Protein AF-A0A379K630-F1 (afdb_monomer_lite)

Structure (mmCIF, N/CA/C/O backbone):
data_AF-A0A379K630-F1
#
_entry.id   AF-A0A379K630-F1
#
loop_
_atom_site.group_PDB
_atom_site.id
_atom_site.type_symbol
_atom_site.label_atom_id
_atom_site.label_alt_id
_atom_site.label_comp_id
_atom_site.label_asym_id
_atom_site.label_entity_id
_atom_site.label_seq_id
_atom_site.pdbx_PDB_ins_code
_atom_site.Cartn_x
_atom_site.Cartn_y
_atom_site.Cartn_z
_atom_site.occupancy
_atom_site.B_iso_or_equiv
_atom_site.auth_seq_id
_atom_site.auth_comp_id
_atom_site.auth_asym_id
_atom_site.auth_atom_id
_atom_site.pdbx_PDB_model_num
ATOM 1 N N . MET A 1 1 ? 13.160 24.153 6.391 1.00 72.44 1 MET A N 1
ATOM 2 C CA . MET A 1 1 ? 12.645 24.186 5.002 1.00 72.44 1 MET A CA 1
ATOM 3 C C . MET A 1 1 ? 13.608 23.567 3.993 1.00 72.44 1 MET A C 1
ATOM 5 O O . MET A 1 1 ? 13.152 22.708 3.260 1.00 72.44 1 MET A O 1
ATOM 9 N N . ALA A 1 2 ? 14.904 23.911 3.968 1.00 91.12 2 ALA A N 1
ATOM 10 C CA . ALA A 1 2 ? 15.846 23.295 3.016 1.00 91.12 2 ALA A CA 1
ATOM 11 C C . ALA A 1 2 ? 15.990 21.766 3.189 1.00 91.12 2 ALA A C 1
ATOM 13 O O . ALA A 1 2 ? 15.858 21.033 2.218 1.00 91.12 2 ALA A O 1
ATOM 14 N N . LEU A 1 3 ? 16.173 21.275 4.424 1.00 90.62 3 LEU A N 1
ATOM 15 C CA . LEU A 1 3 ? 16.331 19.835 4.691 1.00 90.62 3 LEU A CA 1
ATOM 16 C C . LEU A 1 3 ? 15.098 18.998 4.332 1.00 90.62 3 LEU A C 1
ATOM 18 O O . LEU A 1 3 ? 15.248 17.928 3.765 1.00 90.62 3 LEU A O 1
ATOM 22 N N . GLU A 1 4 ? 13.887 19.490 4.602 1.00 90.56 4 GLU A N 1
ATOM 23 C CA . GLU A 1 4 ? 12.656 18.775 4.227 1.00 90.56 4 GLU A CA 1
ATOM 24 C C . GLU A 1 4 ? 12.500 18.681 2.702 1.00 90.56 4 GLU A C 1
ATOM 26 O O . GLU A 1 4 ? 12.045 17.662 2.195 1.00 90.56 4 GLU A O 1
ATOM 31 N N . TRP A 1 5 ? 12.924 19.712 1.958 1.00 94.44 5 TRP A N 1
ATOM 32 C CA . TRP A 1 5 ? 12.948 19.657 0.496 1.00 94.44 5 TRP A CA 1
ATOM 33 C C . TRP A 1 5 ? 14.001 18.671 -0.015 1.00 94.44 5 TRP A C 1
ATOM 35 O O . TRP A 1 5 ? 13.695 17.852 -0.874 1.00 94.44 5 TRP A O 1
ATOM 45 N N . LEU A 1 6 ? 15.218 18.703 0.542 1.00 95.25 6 LEU A N 1
ATOM 46 C CA . LEU A 1 6 ? 16.281 17.755 0.188 1.00 95.25 6 LEU A CA 1
ATOM 47 C C . LEU A 1 6 ? 15.865 16.312 0.495 1.00 95.25 6 LEU A C 1
ATOM 49 O O . LEU A 1 6 ? 16.141 15.418 -0.296 1.00 95.25 6 LEU A O 1
ATOM 53 N N . PHE A 1 7 ? 15.169 16.096 1.612 1.00 93.56 7 PHE A N 1
ATOM 54 C CA . PHE A 1 7 ? 14.610 14.801 1.977 1.00 93.56 7 PHE A CA 1
ATOM 55 C C . PHE A 1 7 ? 13.532 14.358 0.983 1.00 93.56 7 PHE A C 1
ATOM 57 O O . PHE A 1 7 ? 13.588 13.244 0.474 1.00 93.56 7 PHE A O 1
ATOM 64 N N . ALA A 1 8 ? 12.592 15.244 0.639 1.00 90.19 8 ALA A N 1
ATOM 65 C CA . ALA A 1 8 ? 11.558 14.959 -0.356 1.00 90.19 8 ALA A CA 1
ATOM 66 C C . ALA A 1 8 ? 12.134 14.686 -1.759 1.00 90.19 8 ALA A C 1
ATOM 68 O O . ALA A 1 8 ? 11.581 13.878 -2.498 1.00 90.19 8 ALA A O 1
ATOM 69 N N . ALA A 1 9 ? 13.250 15.329 -2.114 1.00 91.88 9 ALA A N 1
ATOM 70 C CA . ALA A 1 9 ? 13.986 15.095 -3.354 1.00 91.88 9 ALA A CA 1
ATOM 71 C C . ALA A 1 9 ? 14.881 13.839 -3.312 1.00 91.88 9 ALA A C 1
ATOM 73 O O . ALA A 1 9 ? 15.516 13.517 -4.312 1.00 91.88 9 ALA A O 1
ATOM 74 N N . GLY A 1 10 ? 14.969 13.148 -2.168 1.00 91.12 10 GLY A N 1
ATOM 75 C CA . GLY A 1 10 ? 15.820 11.970 -1.987 1.00 91.12 10 GLY A CA 1
ATOM 76 C C . GLY A 1 10 ? 17.322 12.270 -1.921 1.00 91.12 10 GLY A C 1
ATOM 77 O O . GLY A 1 10 ? 18.121 11.352 -2.044 1.00 91.12 10 GLY A O 1
ATOM 78 N N . LEU A 1 11 ? 17.721 13.531 -1.728 1.00 93.75 11 LEU A N 1
ATOM 79 C CA . LEU A 1 11 ? 19.128 13.958 -1.656 1.00 93.75 11 LEU A CA 1
ATOM 80 C C . LEU A 1 11 ? 19.736 13.794 -0.256 1.00 93.75 11 LEU A C 1
ATOM 82 O O . LEU A 1 11 ? 20.954 13.777 -0.105 1.00 93.75 11 LEU A O 1
ATOM 86 N N . VAL A 1 12 ? 18.893 13.684 0.772 1.00 95.50 12 VAL A N 1
ATOM 87 C CA . VAL A 1 12 ? 19.274 13.308 2.142 1.00 95.50 12 VAL A CA 1
ATOM 88 C C . VAL A 1 12 ? 18.245 12.329 2.699 1.00 95.50 12 VAL A C 1
ATOM 90 O O . VAL A 1 12 ? 17.088 12.341 2.287 1.00 95.50 12 VAL A O 1
ATOM 93 N N . THR A 1 13 ? 18.636 11.507 3.667 1.00 95.00 13 THR A N 1
ATOM 94 C CA . THR A 1 13 ? 17.742 10.589 4.387 1.00 95.00 13 THR A CA 1
ATOM 95 C C . THR A 1 13 ? 17.933 10.698 5.898 1.00 95.00 13 THR A C 1
ATOM 97 O O . THR A 1 13 ? 18.879 11.327 6.372 1.00 95.00 13 THR A O 1
ATOM 100 N N . VAL A 1 14 ? 17.021 10.113 6.675 1.00 94.81 14 VAL A N 1
ATOM 101 C CA . VAL A 1 14 ? 17.100 10.107 8.141 1.00 94.81 14 VAL A CA 1
ATOM 102 C C . VAL A 1 14 ? 18.067 9.011 8.589 1.00 94.81 14 VAL A C 1
ATOM 104 O O . VAL A 1 14 ? 17.770 7.828 8.454 1.00 94.81 14 VAL A O 1
ATOM 107 N N . ALA A 1 15 ? 19.204 9.408 9.160 1.00 95.38 15 ALA A N 1
ATOM 108 C CA . ALA A 1 15 ? 20.211 8.499 9.715 1.00 95.38 15 ALA A CA 1
ATOM 109 C C . ALA A 1 15 ? 19.947 8.134 11.185 1.00 95.38 15 ALA A C 1
ATOM 111 O O . ALA A 1 15 ? 20.500 7.172 11.712 1.00 95.38 15 ALA A O 1
ATOM 112 N N . GLY A 1 16 ? 19.116 8.918 11.872 1.00 94.38 16 GLY A N 1
ATOM 113 C CA . GLY A 1 16 ? 18.785 8.695 13.271 1.00 94.38 16 GLY A CA 1
ATOM 114 C C . GLY A 1 16 ? 17.997 9.846 13.876 1.00 94.38 16 GLY A C 1
ATOM 115 O O . GLY A 1 16 ? 17.565 10.776 13.188 1.00 94.38 16 GLY A O 1
ATOM 116 N N . GLN A 1 17 ? 17.808 9.779 15.189 1.00 94.12 17 GLN A N 1
ATOM 117 C CA . GLN A 1 17 ? 17.108 10.800 15.961 1.00 94.12 17 GLN A CA 1
ATOM 118 C C . GLN A 1 17 ? 17.891 11.127 17.231 1.00 94.12 17 GLN A C 1
ATOM 120 O O . GLN A 1 17 ? 18.425 10.233 17.888 1.00 94.12 17 GLN A O 1
ATOM 125 N N . ARG A 1 18 ? 17.931 12.411 17.593 1.00 93.25 18 ARG A N 1
ATOM 126 C CA . ARG A 1 18 ? 18.431 12.887 18.886 1.00 93.25 18 ARG A CA 1
ATOM 127 C C . ARG A 1 18 ? 17.293 13.612 19.596 1.00 93.25 18 ARG A C 1
ATOM 129 O O . ARG A 1 18 ? 16.996 14.766 19.306 1.00 93.25 18 ARG A O 1
ATOM 136 N N . GLY A 1 19 ? 16.620 12.915 20.508 1.00 92.31 19 GLY A N 1
ATOM 137 C CA . GLY A 1 19 ? 15.371 13.414 21.085 1.00 92.31 19 GLY A CA 1
ATOM 138 C C . GLY A 1 19 ? 14.299 13.556 20.001 1.00 92.31 19 GLY A C 1
ATOM 139 O O . GLY A 1 19 ? 13.968 12.577 19.341 1.00 92.31 19 GLY A O 1
ATOM 140 N N . PHE A 1 20 ? 13.786 14.773 19.801 1.00 88.81 20 PHE A N 1
ATOM 141 C CA . PHE A 1 20 ? 12.781 15.081 18.772 1.00 88.81 20 PHE A CA 1
ATOM 142 C C . PHE A 1 20 ? 13.378 15.630 17.466 1.00 88.81 20 PHE A C 1
ATOM 144 O O . PHE A 1 20 ? 12.636 15.987 16.551 1.00 88.81 20 PHE A O 1
ATOM 151 N N . GLU A 1 21 ? 14.707 15.697 17.360 1.00 91.75 21 GLU A N 1
ATOM 152 C CA . GLU A 1 21 ? 15.402 16.203 16.176 1.00 91.75 21 GLU A CA 1
ATOM 153 C C . GLU A 1 21 ? 15.830 15.050 15.260 1.00 91.75 21 GLU A C 1
ATOM 155 O O . GLU A 1 21 ? 16.425 14.065 15.708 1.00 91.75 21 GLU A O 1
ATOM 160 N N . ARG A 1 22 ? 15.537 15.171 13.958 1.00 93.50 22 ARG A N 1
ATOM 161 C CA . ARG A 1 22 ? 16.002 14.230 12.928 1.00 93.50 22 ARG A CA 1
ATOM 162 C C . ARG A 1 22 ? 17.432 14.566 12.527 1.00 93.50 22 ARG A C 1
ATOM 164 O O . ARG A 1 22 ? 17.728 15.713 12.197 1.00 93.50 22 ARG A O 1
ATOM 171 N N . LEU A 1 23 ? 18.288 13.552 12.507 1.00 94.88 23 LEU A N 1
ATOM 172 C CA . LEU A 1 23 ? 19.635 13.648 11.958 1.00 94.88 23 LEU A CA 1
ATOM 173 C C . LEU A 1 23 ? 19.590 13.201 10.497 1.00 94.88 23 LEU A C 1
ATOM 175 O O . LEU A 1 23 ? 19.168 12.080 10.208 1.00 94.88 23 LEU A O 1
ATOM 179 N N . TYR A 1 24 ? 19.999 14.089 9.595 1.00 95.56 24 TYR A N 1
ATOM 180 C CA . TYR A 1 24 ? 20.028 13.834 8.158 1.00 95.56 24 TYR A CA 1
ATOM 181 C C . TYR A 1 24 ? 21.449 13.503 7.693 1.00 95.56 24 TYR A C 1
ATOM 183 O O . TYR A 1 24 ? 22.410 14.084 8.192 1.00 95.56 24 TYR A O 1
ATOM 191 N N . GLU A 1 25 ? 21.567 12.595 6.730 1.00 96.12 25 GLU A N 1
ATOM 192 C CA . GLU A 1 25 ? 22.828 12.217 6.081 1.00 96.12 25 GLU A CA 1
ATOM 193 C C . GLU A 1 25 ? 22.568 11.845 4.613 1.00 96.12 25 GLU A C 1
ATOM 195 O O . GLU A 1 25 ? 21.417 11.663 4.202 1.00 96.12 25 GLU A O 1
ATOM 200 N N . LEU A 1 26 ? 23.630 11.749 3.816 1.00 95.25 26 LEU A N 1
ATOM 201 C CA . LEU A 1 26 ? 23.565 11.273 2.436 1.00 95.25 26 LEU A CA 1
ATOM 202 C C . LEU A 1 26 ? 22.999 9.837 2.356 1.00 95.25 26 LEU A C 1
ATOM 204 O O . LEU A 1 26 ? 23.423 8.978 3.141 1.00 95.25 26 LEU A O 1
ATOM 208 N N . PRO A 1 27 ? 22.074 9.546 1.418 1.00 94.31 27 PRO A N 1
ATOM 209 C CA . PRO A 1 27 ? 21.444 8.233 1.285 1.00 94.31 27 PRO A CA 1
ATOM 210 C C . PRO A 1 27 ? 22.441 7.079 1.203 1.00 94.31 27 PRO A C 1
ATOM 212 O O . PRO A 1 27 ? 22.266 6.082 1.893 1.00 94.31 27 PRO A O 1
ATOM 215 N N . GLU A 1 28 ? 23.520 7.228 0.437 1.00 93.62 28 GLU A N 1
ATOM 216 C CA . GLU A 1 28 ? 24.528 6.192 0.201 1.00 93.62 28 GLU A CA 1
ATOM 217 C C . GLU A 1 28 ? 25.348 5.796 1.437 1.00 93.62 28 GLU A C 1
ATOM 219 O O . GLU A 1 28 ? 26.010 4.760 1.438 1.00 93.62 28 GLU A O 1
ATOM 224 N N . ARG A 1 29 ? 25.305 6.600 2.505 1.00 94.75 29 ARG A N 1
ATOM 225 C CA . ARG A 1 29 ? 25.954 6.285 3.787 1.00 94.75 29 ARG A CA 1
ATOM 226 C C . ARG A 1 29 ? 25.032 5.556 4.760 1.00 94.75 29 ARG A C 1
ATOM 228 O O . ARG A 1 29 ? 25.509 5.020 5.756 1.00 94.75 29 ARG A O 1
ATOM 235 N N . VAL A 1 30 ? 23.726 5.575 4.499 1.00 94.38 30 VAL A N 1
ATOM 236 C CA . VAL A 1 30 ? 22.688 5.040 5.394 1.00 94.38 30 VAL A CA 1
ATOM 237 C C . VAL A 1 30 ? 22.007 3.817 4.782 1.00 94.38 30 VAL A C 1
ATOM 239 O O . VAL A 1 30 ? 21.711 2.855 5.486 1.00 94.38 30 VAL A O 1
ATOM 242 N N . ILE A 1 31 ? 21.747 3.852 3.478 1.00 90.94 31 ILE A N 1
ATOM 243 C CA . ILE A 1 31 ? 21.027 2.824 2.733 1.00 90.94 31 ILE A CA 1
ATOM 244 C C . ILE A 1 31 ? 22.055 1.913 2.047 1.00 90.94 31 ILE A C 1
ATOM 246 O O . ILE A 1 31 ? 22.915 2.418 1.322 1.00 90.94 31 ILE A O 1
ATOM 250 N N . PRO A 1 32 ? 21.978 0.584 2.239 1.00 90.12 32 PRO A N 1
ATOM 251 C CA . PRO A 1 32 ? 22.823 -0.368 1.526 1.00 90.12 32 PRO A CA 1
ATOM 252 C C . PRO A 1 32 ? 22.772 -0.186 0.002 1.00 90.12 32 PRO A C 1
ATOM 254 O O . PRO A 1 32 ? 21.718 0.103 -0.570 1.00 90.12 32 PRO A O 1
ATOM 257 N N . ALA A 1 33 ? 23.914 -0.366 -0.666 1.00 86.50 33 ALA A N 1
ATOM 258 C CA . ALA A 1 33 ? 24.056 -0.072 -2.094 1.00 86.50 33 ALA A CA 1
ATOM 259 C C . ALA A 1 33 ? 23.140 -0.916 -2.998 1.00 86.50 33 ALA A C 1
ATOM 261 O O . ALA A 1 33 ? 22.700 -0.449 -4.045 1.00 86.50 33 ALA A O 1
ATOM 262 N N . ASP A 1 34 ? 22.811 -2.134 -2.576 1.00 82.56 34 ASP A N 1
ATOM 263 C CA . ASP A 1 34 ? 21.868 -3.035 -3.239 1.00 82.56 34 ASP A CA 1
ATOM 264 C C . ASP A 1 34 ? 20.408 -2.551 -3.169 1.00 82.56 34 ASP A C 1
ATOM 266 O O . ASP A 1 34 ? 19.584 -2.967 -3.981 1.00 82.56 34 ASP A O 1
ATOM 270 N N . VAL A 1 35 ? 20.096 -1.639 -2.243 1.00 83.56 35 VAL A N 1
ATOM 271 C CA . VAL A 1 35 ? 18.757 -1.061 -2.040 1.00 83.56 35 VAL A CA 1
ATOM 272 C C . VAL A 1 35 ? 18.633 0.347 -2.637 1.00 83.56 35 VAL A C 1
ATOM 274 O O . VAL A 1 35 ? 17.523 0.797 -2.915 1.00 83.56 35 VA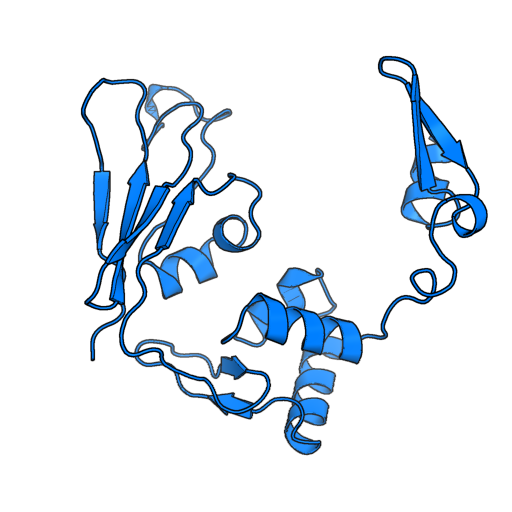L A O 1
ATOM 277 N N . LEU A 1 36 ? 19.750 1.048 -2.866 1.00 81.56 36 LEU A N 1
ATOM 278 C CA . LEU A 1 36 ? 19.766 2.429 -3.373 1.00 81.56 36 LEU A CA 1
ATOM 279 C C . LEU A 1 36 ? 19.149 2.595 -4.764 1.00 81.56 36 LEU A C 1
ATOM 281 O O . LEU A 1 36 ? 18.691 3.688 -5.084 1.00 81.56 36 LEU A O 1
ATOM 285 N N . ASN A 1 37 ? 19.138 1.545 -5.585 1.00 79.19 37 ASN A N 1
ATOM 286 C CA . ASN A 1 37 ? 18.547 1.603 -6.916 1.00 79.19 37 ASN A CA 1
ATOM 287 C C . ASN A 1 37 ? 17.033 1.378 -6.813 1.00 79.19 37 ASN A C 1
ATOM 289 O O . ASN A 1 37 ? 16.608 0.243 -6.565 1.00 79.19 37 ASN A O 1
ATOM 293 N N . PRO A 1 38 ? 16.199 2.422 -6.992 1.00 74.44 38 PRO A N 1
ATOM 294 C CA . PRO A 1 38 ? 14.762 2.232 -6.966 1.00 74.44 38 PRO A CA 1
ATOM 295 C C . PRO A 1 38 ? 14.344 1.347 -8.148 1.00 74.44 38 PRO A C 1
ATOM 297 O O . PRO A 1 38 ? 14.914 1.468 -9.237 1.00 74.44 38 PRO A O 1
ATOM 300 N N . PRO A 1 39 ? 13.350 0.462 -7.964 1.00 83.31 39 PRO A N 1
ATOM 301 C CA . PRO A 1 39 ? 12.729 -0.206 -9.095 1.00 83.31 39 PRO A CA 1
ATOM 302 C C . PRO A 1 39 ? 12.146 0.833 -10.059 1.00 83.31 39 PRO A C 1
ATOM 304 O O . PRO A 1 39 ? 11.692 1.904 -9.646 1.00 83.31 39 PRO A O 1
ATOM 307 N N . ASP A 1 40 ? 12.130 0.487 -11.339 1.00 92.25 40 ASP A N 1
ATOM 308 C CA . ASP A 1 40 ? 11.356 1.213 -12.333 1.00 92.25 40 ASP A CA 1
ATOM 309 C C . ASP A 1 40 ? 9.844 1.026 -12.100 1.00 92.25 40 ASP A C 1
ATOM 311 O O . ASP A 1 40 ? 9.392 0.386 -11.141 1.00 92.25 40 ASP A O 1
ATOM 315 N N . LEU A 1 41 ? 9.039 1.621 -12.980 1.00 94.81 41 LEU A N 1
ATOM 316 C CA . LEU A 1 41 ? 7.584 1.546 -12.893 1.00 94.81 41 LEU A CA 1
ATOM 317 C C . LEU A 1 41 ? 7.079 0.091 -12.850 1.00 94.81 41 LEU A C 1
ATOM 319 O O . LEU A 1 41 ? 6.163 -0.216 -12.088 1.00 94.81 41 LEU A O 1
ATOM 323 N N . ASP A 1 42 ? 7.694 -0.807 -13.615 1.00 96.00 42 ASP A N 1
ATOM 324 C CA . ASP A 1 42 ? 7.372 -2.236 -13.661 1.00 96.00 42 ASP A CA 1
ATOM 325 C C . ASP A 1 42 ? 7.644 -2.892 -12.328 1.00 96.00 42 ASP A C 1
ATOM 327 O O . ASP A 1 42 ? 6.769 -3.551 -11.770 1.00 96.00 42 ASP A O 1
ATOM 331 N N . GLY A 1 43 ? 8.848 -2.687 -11.794 1.00 95.12 43 GLY A N 1
ATOM 332 C CA . GLY A 1 43 ? 9.228 -3.242 -10.511 1.00 95.12 43 GLY A CA 1
ATOM 333 C C . GLY A 1 43 ? 8.307 -2.754 -9.394 1.00 95.12 43 GLY A C 1
ATOM 334 O O . GLY A 1 43 ? 7.983 -3.533 -8.497 1.00 95.12 43 GLY A O 1
ATOM 335 N N . LEU A 1 44 ? 7.826 -1.508 -9.452 1.00 95.88 44 LEU A N 1
ATOM 336 C CA . LEU A 1 44 ? 6.823 -0.996 -8.515 1.00 95.88 44 LEU A CA 1
ATOM 337 C C . LEU A 1 44 ? 5.466 -1.687 -8.694 1.00 95.88 44 LEU A C 1
ATOM 339 O O . LEU A 1 44 ? 4.912 -2.168 -7.707 1.00 95.88 44 LEU A O 1
ATOM 343 N N . LEU A 1 45 ? 4.956 -1.803 -9.922 1.00 97.50 45 LEU A N 1
ATOM 344 C CA . LEU A 1 45 ? 3.680 -2.472 -10.205 1.00 97.50 45 LEU A CA 1
ATOM 345 C C . LEU A 1 45 ? 3.698 -3.955 -9.813 1.00 97.50 45 LEU A C 1
ATOM 347 O O . LEU A 1 45 ? 2.744 -4.444 -9.206 1.00 97.50 45 LEU A O 1
ATOM 351 N N . LEU A 1 46 ? 4.792 -4.662 -10.101 1.00 96.62 46 LEU A N 1
ATOM 352 C CA . LEU A 1 46 ? 4.975 -6.063 -9.723 1.00 96.62 46 LEU A CA 1
ATOM 353 C C . LEU A 1 46 ? 5.063 -6.224 -8.203 1.00 96.62 46 LEU A C 1
ATOM 355 O O . LEU A 1 46 ? 4.405 -7.100 -7.648 1.00 96.62 46 LEU A O 1
ATOM 359 N N . ARG A 1 47 ? 5.772 -5.330 -7.500 1.00 95.44 47 ARG A N 1
ATOM 360 C CA . ARG A 1 47 ? 5.779 -5.305 -6.025 1.00 95.44 47 ARG A CA 1
ATOM 361 C C . ARG A 1 47 ? 4.395 -5.020 -5.445 1.00 95.44 47 ARG A C 1
ATOM 363 O O . ARG A 1 47 ? 4.039 -5.603 -4.424 1.00 95.44 47 ARG A O 1
ATOM 370 N N . SER A 1 48 ? 3.609 -4.145 -6.073 1.00 95.75 48 SER A N 1
ATOM 371 C CA . SER A 1 48 ? 2.217 -3.913 -5.675 1.00 95.75 48 SER A CA 1
ATOM 372 C C . SER A 1 48 ? 1.367 -5.165 -5.872 1.00 95.75 48 SER A C 1
ATOM 374 O O . SER A 1 48 ? 0.583 -5.502 -4.988 1.00 95.75 48 SER A O 1
ATOM 376 N N . ALA A 1 49 ? 1.543 -5.887 -6.981 1.00 96.00 49 ALA A N 1
ATOM 377 C CA . ALA A 1 49 ? 0.854 -7.152 -7.219 1.00 96.00 49 ALA A CA 1
ATOM 378 C C . ALA A 1 49 ? 1.243 -8.214 -6.178 1.00 96.00 49 ALA A C 1
ATOM 380 O O . ALA A 1 49 ? 0.360 -8.859 -5.618 1.00 96.00 49 ALA A O 1
ATOM 381 N N . ASP A 1 50 ? 2.530 -8.330 -5.842 1.00 94.44 50 ASP A N 1
ATOM 382 C CA . ASP A 1 50 ? 3.027 -9.253 -4.814 1.00 94.44 50 ASP A CA 1
ATOM 383 C C . ASP A 1 50 ? 2.468 -8.924 -3.419 1.00 94.44 50 ASP A C 1
ATOM 385 O O . ASP A 1 50 ? 2.020 -9.814 -2.696 1.00 94.44 50 ASP A O 1
ATOM 389 N N . ALA A 1 51 ? 2.438 -7.641 -3.044 1.00 93.44 51 ALA A N 1
ATOM 390 C CA . ALA A 1 51 ? 1.925 -7.203 -1.746 1.00 93.44 51 ALA A CA 1
ATOM 391 C C . ALA A 1 51 ? 0.401 -7.368 -1.615 1.00 93.44 51 ALA A C 1
ATOM 393 O O . ALA A 1 51 ? -0.111 -7.652 -0.531 1.00 93.44 51 ALA A O 1
ATOM 394 N N . LEU A 1 52 ? -0.340 -7.163 -2.708 1.00 92.62 52 LEU A N 1
ATOM 395 C CA . LEU A 1 52 ? -1.803 -7.154 -2.705 1.00 92.62 52 LEU A CA 1
ATOM 396 C C . LEU A 1 52 ? -2.427 -8.504 -3.091 1.00 92.62 52 LEU A C 1
ATOM 398 O O . LEU A 1 52 ? -3.614 -8.717 -2.821 1.00 92.62 52 LEU A O 1
ATOM 402 N N . GLY A 1 53 ? -1.665 -9.396 -3.727 1.00 92.19 53 GLY A N 1
ATOM 403 C CA . GLY A 1 53 ? -2.127 -10.668 -4.275 1.00 92.19 53 GLY A CA 1
ATOM 404 C C . GLY A 1 53 ? -2.991 -10.477 -5.524 1.00 92.19 53 GLY A C 1
ATOM 405 O O . GLY A 1 53 ? -2.492 -10.509 -6.643 1.00 92.19 53 GLY A O 1
ATOM 406 N N . VAL A 1 54 ? -4.300 -10.279 -5.331 1.00 92.81 54 VAL A N 1
ATOM 407 C CA . VAL A 1 54 ? -5.267 -10.012 -6.412 1.00 92.81 54 VAL A CA 1
ATOM 408 C C . VAL A 1 54 ? -5.746 -8.567 -6.320 1.00 92.81 54 VAL A C 1
ATOM 410 O O . VAL A 1 54 ? -6.323 -8.145 -5.309 1.00 92.81 54 VAL A O 1
ATOM 413 N N . ALA A 1 55 ? -5.508 -7.783 -7.366 1.00 94.88 55 ALA A N 1
ATOM 414 C CA . ALA A 1 55 ? -5.673 -6.335 -7.337 1.00 94.88 55 ALA A CA 1
ATOM 415 C C . ALA A 1 55 ? -6.157 -5.774 -8.672 1.00 94.88 55 ALA A C 1
ATOM 417 O O . ALA A 1 55 ? -5.729 -6.200 -9.733 1.00 94.88 55 ALA A O 1
ATOM 418 N N . THR A 1 56 ? -7.063 -4.800 -8.630 1.00 96.06 56 THR A N 1
ATOM 419 C CA . THR A 1 56 ? -7.454 -4.057 -9.838 1.00 96.06 56 THR A CA 1
ATOM 420 C C . THR A 1 56 ? -6.351 -3.094 -10.269 1.00 96.06 56 THR A C 1
ATOM 422 O O . THR A 1 56 ? -5.471 -2.771 -9.476 1.00 96.06 56 THR A O 1
ATOM 425 N N . GLU A 1 57 ? -6.428 -2.572 -11.496 1.00 96.69 57 GLU A N 1
ATOM 426 C CA . GLU A 1 57 ? -5.494 -1.541 -11.986 1.00 96.69 57 GLU A CA 1
ATOM 427 C C . GLU A 1 57 ? -5.340 -0.384 -10.992 1.00 96.69 57 GLU A C 1
ATOM 429 O O . GLU A 1 57 ? -4.223 -0.032 -10.619 1.00 96.69 57 GLU A O 1
ATOM 434 N N . ARG A 1 58 ? -6.467 0.141 -10.492 1.00 95.25 58 ARG A N 1
ATOM 435 C CA . ARG A 1 58 ? -6.469 1.209 -9.489 1.00 95.25 58 ARG A CA 1
ATOM 436 C C . ARG A 1 58 ? -5.705 0.815 -8.227 1.00 95.25 58 ARG A C 1
ATOM 438 O O . ARG A 1 58 ? -4.974 1.646 -7.710 1.00 95.25 58 ARG A O 1
ATOM 445 N N . ASP A 1 59 ? -5.868 -0.413 -7.745 1.00 95.25 59 ASP A N 1
ATOM 446 C CA . ASP A 1 59 ? -5.205 -0.863 -6.517 1.00 95.25 59 ASP A CA 1
ATOM 447 C C . ASP A 1 59 ? -3.685 -0.933 -6.701 1.00 95.25 59 ASP A C 1
ATOM 449 O O . ASP A 1 59 ? -2.943 -0.493 -5.827 1.00 95.25 59 ASP A O 1
ATOM 453 N N . LEU A 1 60 ? -3.234 -1.455 -7.850 1.00 96.12 60 LEU A N 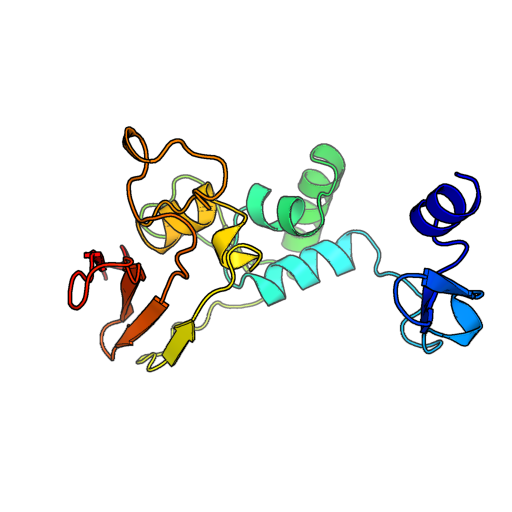1
ATOM 454 C CA . LEU A 1 60 ? -1.812 -1.573 -8.175 1.00 96.12 60 LEU A CA 1
ATOM 455 C C . LEU A 1 60 ? -1.141 -0.201 -8.218 1.00 96.12 60 LEU A C 1
ATOM 457 O O . LEU A 1 60 ? -0.120 0.003 -7.567 1.00 96.12 60 LEU A O 1
ATOM 461 N N . ARG A 1 61 ? -1.737 0.766 -8.924 1.00 95.62 61 ARG A N 1
ATOM 462 C CA . ARG A 1 61 ? -1.149 2.108 -9.003 1.00 95.62 61 ARG A CA 1
ATOM 463 C C . ARG A 1 61 ? -1.267 2.900 -7.703 1.00 95.62 61 ARG A C 1
ATOM 465 O O . ARG A 1 61 ? -0.376 3.684 -7.392 1.00 95.62 61 ARG A O 1
ATOM 472 N N . ASP A 1 62 ? -2.347 2.725 -6.935 1.00 93.81 62 ASP A N 1
ATOM 473 C CA . ASP A 1 62 ? -2.577 3.515 -5.717 1.00 93.81 62 ASP A CA 1
ATOM 474 C C . ASP A 1 62 ? -1.583 3.159 -4.606 1.00 93.81 62 ASP A C 1
ATOM 476 O O . ASP A 1 62 ? -1.217 4.035 -3.822 1.00 93.81 62 ASP A O 1
ATOM 480 N N . TYR A 1 63 ? -1.087 1.914 -4.593 1.00 93.56 63 TYR A N 1
ATOM 481 C CA . TYR A 1 63 ? -0.142 1.410 -3.594 1.00 93.56 63 TYR A CA 1
ATOM 482 C C . TYR A 1 63 ? 1.118 2.282 -3.469 1.00 93.56 63 TYR A C 1
ATOM 484 O O . TYR A 1 63 ? 1.513 2.636 -2.360 1.00 93.56 63 TYR A O 1
ATOM 492 N N . PHE A 1 64 ? 1.704 2.686 -4.603 1.00 92.94 64 PHE A N 1
ATOM 493 C CA . PHE A 1 64 ? 2.845 3.613 -4.668 1.00 92.94 64 PHE A CA 1
ATOM 494 C C . PHE A 1 64 ? 2.474 5.004 -5.209 1.00 92.94 64 PHE A C 1
ATOM 496 O O . PHE A 1 64 ? 3.362 5.801 -5.496 1.00 92.94 64 PHE A O 1
ATOM 503 N N . ARG A 1 65 ? 1.174 5.322 -5.329 1.00 93.06 65 ARG A N 1
ATOM 504 C CA . ARG A 1 65 ? 0.666 6.613 -5.842 1.00 93.06 65 ARG A CA 1
ATOM 505 C C . ARG A 1 65 ? 1.179 6.958 -7.251 1.00 93.06 65 ARG A C 1
ATOM 507 O O . ARG A 1 65 ? 1.525 8.101 -7.530 1.00 93.06 65 ARG A O 1
ATOM 514 N N . LEU A 1 66 ? 1.202 5.960 -8.131 1.00 95.25 66 LEU A N 1
ATOM 515 C CA . LEU A 1 66 ? 1.704 6.060 -9.502 1.00 95.25 66 LEU A CA 1
ATOM 516 C C . LEU A 1 66 ? 0.733 6.812 -10.428 1.00 95.25 66 LEU A C 1
ATOM 518 O O . LEU A 1 66 ? -0.484 6.836 -10.195 1.00 95.25 66 LEU A O 1
ATOM 522 N N . ASP A 1 67 ? 1.272 7.392 -11.507 1.00 96.06 67 ASP A N 1
ATOM 523 C CA . ASP A 1 67 ? 0.477 8.072 -12.534 1.00 96.06 67 ASP A CA 1
ATOM 524 C C . ASP A 1 67 ? -0.514 7.115 -13.215 1.00 96.06 67 ASP A C 1
ATOM 526 O O . ASP A 1 67 ? -0.218 5.946 -13.462 1.00 96.06 67 ASP A O 1
ATOM 530 N N . VAL A 1 68 ? -1.705 7.618 -13.541 1.00 95.88 68 VAL A N 1
ATOM 531 C CA . VAL A 1 68 ? -2.793 6.805 -14.104 1.00 95.88 68 VAL A CA 1
ATOM 532 C C . VAL A 1 68 ? -2.484 6.334 -15.521 1.00 95.88 68 VAL A C 1
ATOM 534 O O . VAL A 1 68 ? -2.773 5.188 -15.863 1.00 95.88 68 VAL A O 1
ATOM 537 N N . SER A 1 69 ? -1.964 7.224 -16.364 1.00 95.06 69 SER A N 1
ATOM 538 C CA . SER A 1 69 ? -1.760 6.954 -17.786 1.00 95.06 69 SER A CA 1
ATOM 539 C C . SER A 1 69 ? -0.600 5.989 -18.003 1.00 95.06 69 SER A C 1
ATOM 541 O O . SER A 1 69 ? -0.767 4.979 -18.692 1.00 95.06 69 SER A O 1
ATOM 543 N N . ASP A 1 70 ? 0.519 6.232 -17.319 1.00 95.38 70 ASP A N 1
ATOM 544 C CA . ASP A 1 70 ? 1.694 5.370 -17.387 1.00 95.38 70 ASP A CA 1
ATOM 545 C C . ASP A 1 70 ? 1.406 3.989 -16.790 1.00 95.38 70 ASP A C 1
ATOM 547 O O . ASP A 1 70 ? 1.735 2.976 -17.409 1.00 95.38 70 ASP A O 1
ATOM 551 N N . SER A 1 71 ? 0.710 3.924 -15.646 1.00 96.69 71 SER A N 1
ATOM 552 C CA . SER A 1 71 ? 0.360 2.641 -15.019 1.00 96.69 71 SER A CA 1
ATOM 553 C C . SER A 1 71 ? -0.540 1.793 -15.913 1.00 96.69 71 SER A C 1
ATOM 555 O O . SER A 1 71 ? -0.312 0.596 -16.050 1.00 96.69 71 SER A O 1
ATOM 557 N N . LYS A 1 72 ? -1.552 2.392 -16.555 1.00 96.44 72 LYS A N 1
ATOM 558 C CA . LYS A 1 72 ? -2.454 1.657 -17.456 1.00 96.44 72 LYS A CA 1
ATOM 559 C C . LYS A 1 72 ? -1.718 1.055 -18.644 1.00 96.44 72 LYS A C 1
ATOM 561 O O . LYS A 1 72 ? -1.939 -0.114 -18.949 1.00 96.44 72 LYS A O 1
ATOM 566 N N . ARG A 1 73 ? -0.854 1.843 -19.294 1.00 97.38 73 ARG A N 1
ATOM 567 C CA . ARG A 1 73 ? -0.018 1.352 -20.395 1.00 97.38 73 ARG A CA 1
ATOM 568 C C . ARG A 1 73 ? 0.866 0.208 -19.908 1.00 97.38 73 ARG A C 1
ATOM 570 O O . ARG A 1 73 ? 0.878 -0.854 -20.519 1.00 97.38 73 ARG A O 1
ATOM 577 N N . ARG A 1 74 ? 1.539 0.393 -18.770 1.00 97.62 74 ARG A N 1
ATOM 578 C CA . ARG A 1 74 ? 2.519 -0.583 -18.300 1.00 97.62 74 ARG A CA 1
ATOM 579 C C . ARG A 1 74 ? 1.902 -1.877 -17.787 1.00 97.62 74 ARG A C 1
ATOM 581 O O . ARG A 1 74 ? 2.454 -2.941 -18.022 1.00 97.62 74 ARG A O 1
ATOM 588 N N . ILE A 1 75 ? 0.723 -1.819 -17.168 1.00 98.00 75 ILE A N 1
ATOM 589 C CA . ILE A 1 75 ? -0.032 -3.025 -16.800 1.00 98.00 75 ILE A CA 1
ATOM 590 C C . ILE A 1 75 ? -0.393 -3.842 -18.047 1.00 98.00 75 ILE A C 1
ATOM 592 O O . ILE A 1 75 ? -0.282 -5.062 -18.003 1.00 98.00 75 ILE A O 1
ATOM 596 N N . ALA A 1 76 ? -0.789 -3.201 -19.153 1.00 97.56 76 ALA A N 1
ATOM 597 C CA . ALA A 1 76 ? -1.079 -3.918 -20.396 1.00 97.56 76 ALA A CA 1
ATOM 598 C C . ALA A 1 76 ? 0.170 -4.632 -20.942 1.00 97.56 76 ALA A C 1
ATOM 600 O O . ALA A 1 76 ? 0.107 -5.819 -21.247 1.00 97.56 76 ALA A O 1
ATOM 601 N N . GLU A 1 77 ? 1.314 -3.949 -20.964 1.00 98.00 77 GLU A N 1
ATOM 602 C CA . GLU A 1 77 ? 2.596 -4.522 -21.400 1.00 98.00 77 GLU A CA 1
ATOM 603 C C . GLU A 1 77 ? 3.057 -5.680 -20.489 1.00 98.00 77 GLU A C 1
ATOM 605 O O . GLU A 1 77 ? 3.525 -6.706 -20.976 1.00 98.00 77 GLU A O 1
ATOM 610 N N . LEU A 1 78 ? 2.865 -5.570 -19.169 1.00 98.00 78 LEU A N 1
ATOM 611 C CA . LEU A 1 78 ? 3.165 -6.650 -18.217 1.00 98.00 78 LEU A CA 1
ATOM 612 C C . LEU A 1 78 ? 2.242 -7.865 -18.385 1.00 98.00 78 LEU A C 1
ATOM 614 O O . LEU A 1 78 ? 2.660 -8.994 -18.123 1.00 98.00 78 LEU A O 1
ATOM 618 N N . VAL A 1 79 ? 0.997 -7.650 -18.815 1.00 97.94 79 VAL A N 1
ATOM 619 C CA . VAL A 1 79 ? 0.071 -8.735 -19.167 1.00 97.94 79 VAL A CA 1
ATOM 620 C C . VAL A 1 79 ? 0.508 -9.422 -20.459 1.00 97.94 79 VAL A C 1
ATOM 622 O O . VAL A 1 79 ? 0.536 -10.648 -20.509 1.00 97.94 79 VAL A O 1
ATOM 625 N N . GLU A 1 80 ? 0.900 -8.660 -21.482 1.00 97.62 80 GLU A N 1
ATOM 626 C CA . GLU A 1 80 ? 1.444 -9.210 -22.733 1.00 97.62 80 GLU A CA 1
ATOM 627 C C . GLU A 1 80 ? 2.731 -10.013 -22.499 1.00 97.62 80 GLU A C 1
ATOM 629 O O . GLU A 1 80 ? 2.922 -11.070 -23.100 1.00 97.62 80 GLU A O 1
ATOM 634 N N . ALA A 1 81 ? 3.583 -9.557 -21.577 1.00 97.06 81 ALA A N 1
ATOM 635 C CA . ALA A 1 81 ? 4.796 -10.257 -21.162 1.00 97.06 81 ALA A CA 1
ATOM 636 C C . ALA A 1 81 ? 4.535 -11.488 -20.266 1.00 97.06 81 ALA A C 1
ATOM 638 O O . ALA A 1 81 ? 5.459 -12.256 -20.004 1.00 97.06 81 ALA A O 1
ATOM 639 N N . GLY A 1 82 ? 3.304 -11.686 -19.781 1.00 96.69 82 GLY A N 1
ATOM 640 C CA . GLY A 1 82 ? 2.939 -12.793 -18.891 1.00 96.69 82 GLY A CA 1
ATOM 641 C C . GLY A 1 82 ? 3.406 -12.644 -17.436 1.00 96.69 82 GLY A C 1
ATOM 642 O O . GLY A 1 82 ? 3.274 -13.584 -16.654 1.00 96.69 82 GLY A O 1
ATOM 643 N N . GLU A 1 83 ? 3.925 -11.478 -17.046 1.00 97.06 83 GLU A N 1
ATOM 644 C CA . GLU A 1 83 ? 4.315 -11.171 -15.659 1.00 97.06 83 GLU A CA 1
ATOM 645 C C . GLU A 1 83 ? 3.088 -10.901 -14.771 1.00 97.06 83 GLU A C 1
ATOM 647 O O . GLU A 1 83 ? 3.092 -11.197 -13.573 1.00 97.06 83 GLU A O 1
ATOM 652 N N . LEU A 1 84 ? 2.011 -10.375 -15.364 1.00 97.69 84 LEU A N 1
ATOM 653 C CA . LEU A 1 84 ? 0.704 -10.226 -14.727 1.00 97.69 84 LEU A CA 1
ATOM 654 C C . LEU A 1 84 ? -0.346 -11.066 -15.449 1.00 97.69 84 LEU A C 1
ATOM 656 O O . LEU A 1 84 ? -0.440 -11.056 -16.672 1.00 97.69 84 LEU A O 1
ATOM 660 N N . LEU A 1 85 ? -1.195 -11.740 -14.678 1.00 97.00 85 LEU A N 1
ATOM 661 C CA . LEU A 1 85 ? -2.319 -12.499 -15.211 1.00 97.00 85 LEU A CA 1
ATOM 662 C C . LEU A 1 85 ? -3.633 -11.769 -14.922 1.00 97.00 85 LEU A C 1
ATOM 664 O O . LEU A 1 85 ? -3.904 -11.465 -13.755 1.00 97.00 85 LEU A O 1
ATOM 668 N N . PRO A 1 86 ? -4.469 -11.494 -15.940 1.00 96.62 86 PRO A N 1
ATOM 669 C CA . PRO A 1 86 ? -5.805 -10.968 -15.720 1.00 96.62 86 PRO A CA 1
ATOM 670 C C . PRO A 1 86 ? -6.696 -12.054 -15.109 1.00 96.62 86 PRO A C 1
ATOM 672 O O . PRO A 1 86 ? -6.766 -13.181 -15.598 1.00 96.62 86 PRO A O 1
ATOM 675 N N . VAL A 1 87 ? -7.415 -11.704 -14.047 1.00 94.38 87 VAL A N 1
ATOM 676 C CA . VAL A 1 87 ? -8.315 -12.597 -13.318 1.00 94.38 87 VAL A CA 1
ATOM 677 C C . VAL A 1 87 ? -9.663 -11.929 -13.065 1.00 94.38 87 VAL A C 1
ATOM 679 O O . VAL A 1 87 ? -9.762 -10.732 -12.780 1.00 94.38 87 VAL A O 1
ATOM 682 N N . ALA A 1 88 ? -10.725 -12.725 -13.154 1.00 92.44 88 ALA A N 1
ATOM 683 C CA . ALA A 1 88 ? -12.067 -12.315 -12.770 1.00 92.44 88 ALA A CA 1
ATOM 684 C C . ALA A 1 88 ? -12.326 -12.730 -11.318 1.00 92.44 88 ALA A C 1
ATOM 686 O O . ALA A 1 88 ? -12.168 -13.896 -10.958 1.00 92.44 88 ALA A O 1
ATOM 687 N N . VAL A 1 89 ? -12.745 -11.777 -10.486 1.00 90.25 89 VAL A N 1
ATOM 688 C CA . VAL A 1 89 ? -13.123 -12.034 -9.092 1.00 90.25 89 VAL A CA 1
ATOM 689 C C . VAL A 1 89 ? -14.638 -11.957 -8.975 1.00 90.25 89 VAL A C 1
ATOM 691 O O . VAL A 1 89 ? -15.259 -10.986 -9.408 1.00 90.25 89 VAL A O 1
ATOM 694 N N . GLN A 1 90 ? -15.249 -12.978 -8.377 1.00 87.56 90 GLN A N 1
ATOM 695 C CA . GLN A 1 90 ? -16.694 -13.016 -8.177 1.00 87.56 90 GLN A CA 1
ATOM 696 C C . GLN A 1 90 ? -17.177 -11.790 -7.388 1.00 87.56 90 GLN A C 1
ATOM 698 O O . GLN A 1 90 ? -16.655 -11.457 -6.327 1.00 87.56 90 GLN A O 1
ATOM 703 N N . GLY A 1 91 ? -18.197 -11.114 -7.919 1.00 88.38 91 GLY A N 1
ATOM 704 C CA . GLY A 1 91 ? -18.764 -9.902 -7.321 1.00 88.38 91 GLY A CA 1
ATOM 705 C C . GLY A 1 91 ? -17.996 -8.615 -7.637 1.00 88.38 91 GLY A C 1
ATOM 706 O O . GLY A 1 91 ? -18.491 -7.531 -7.326 1.00 88.38 91 GLY A O 1
ATOM 707 N N . TRP A 1 92 ? -16.831 -8.692 -8.284 1.00 91.44 92 TRP A N 1
ATOM 708 C CA . TRP A 1 92 ? -16.111 -7.513 -8.759 1.00 91.44 92 TRP A CA 1
ATOM 709 C C . TRP A 1 92 ? -16.524 -7.193 -10.192 1.00 91.44 92 TRP A C 1
ATOM 711 O O . TRP A 1 92 ? -16.652 -8.074 -11.036 1.00 91.44 92 TRP A O 1
ATOM 721 N N . ARG A 1 93 ? -16.739 -5.904 -10.474 1.00 91.06 93 ARG A N 1
ATOM 722 C CA . ARG A 1 93 ? -17.036 -5.435 -11.838 1.00 91.06 93 ARG A CA 1
ATOM 723 C C . ARG A 1 93 ? -15.773 -5.210 -12.665 1.00 91.06 93 ARG A C 1
ATOM 725 O O . ARG A 1 93 ? -15.828 -5.260 -13.885 1.00 91.06 93 ARG A O 1
ATOM 732 N N . GLN A 1 94 ? -14.667 -4.880 -12.005 1.00 92.12 94 GLN A N 1
ATOM 733 C CA . GLN A 1 94 ? -13.393 -4.603 -12.657 1.00 92.12 94 GLN A CA 1
ATOM 734 C C . GLN A 1 94 ? -12.611 -5.900 -12.857 1.00 92.12 94 GLN A C 1
ATOM 736 O O . GLN A 1 94 ? -12.659 -6.786 -12.003 1.00 92.12 94 GLN A O 1
ATOM 741 N N . VAL A 1 95 ? -11.832 -5.961 -13.938 1.00 94.44 95 VAL A N 1
ATOM 742 C CA . VAL A 1 95 ? -10.767 -6.959 -14.078 1.00 94.44 95 VAL A CA 1
ATOM 743 C C . VAL A 1 95 ? -9.724 -6.716 -12.987 1.00 94.44 95 VAL A C 1
ATOM 745 O O . VAL A 1 95 ? -9.378 -5.567 -12.683 1.00 94.44 95 VAL A O 1
ATOM 748 N N . ALA A 1 96 ? -9.256 -7.801 -12.382 1.00 95.94 96 ALA A N 1
ATOM 749 C CA . ALA A 1 96 ? -8.137 -7.791 -11.459 1.00 95.94 96 ALA A CA 1
ATOM 750 C C . ALA A 1 96 ? -6.924 -8.467 -12.099 1.00 95.94 96 ALA A C 1
ATOM 752 O O . ALA A 1 96 ? -7.028 -9.115 -13.135 1.00 95.94 96 ALA A O 1
ATOM 753 N N . TYR A 1 97 ? -5.776 -8.299 -11.469 1.00 97.31 97 TYR A N 1
ATOM 754 C CA . TYR A 1 97 ? -4.495 -8.825 -11.892 1.00 97.31 97 TYR A CA 1
ATOM 755 C C . TYR A 1 97 ? -3.812 -9.460 -10.687 1.00 97.31 97 TYR A C 1
ATOM 757 O O . TYR A 1 97 ? -3.976 -8.996 -9.552 1.00 97.31 97 TYR A O 1
ATOM 765 N N . CYS A 1 98 ? -3.046 -10.512 -10.930 1.00 95.75 98 CYS A N 1
ATOM 766 C CA . CYS A 1 98 ? -2.158 -11.107 -9.943 1.00 95.75 98 CYS A CA 1
ATOM 767 C C . CYS A 1 98 ? -0.861 -11.556 -10.604 1.00 95.75 98 CYS A C 1
ATOM 769 O O . CYS A 1 98 ? -0.812 -11.792 -11.814 1.00 95.75 98 CYS A O 1
ATOM 771 N N . ARG A 1 99 ? 0.191 -11.678 -9.796 1.00 94.75 99 ARG A N 1
ATOM 772 C CA . ARG A 1 99 ? 1.453 -12.244 -10.252 1.00 94.75 99 ARG A CA 1
ATOM 773 C C . ARG A 1 99 ? 1.362 -13.768 -10.226 1.00 94.75 99 ARG A C 1
ATOM 775 O O . ARG A 1 99 ? 1.209 -14.364 -9.160 1.00 94.75 99 ARG A O 1
ATOM 782 N N . GLY A 1 100 ? 1.445 -14.389 -11.400 1.00 89.56 100 GLY A N 1
ATOM 783 C CA . GLY A 1 100 ? 1.255 -15.833 -11.552 1.00 89.56 100 GLY A CA 1
ATOM 784 C C . GLY A 1 100 ? -0.155 -16.310 -11.179 1.00 89.56 100 GLY A C 1
ATOM 785 O O . GLY A 1 100 ? -1.075 -15.518 -10.968 1.00 89.56 100 GLY A O 1
ATOM 786 N N . GLU A 1 101 ? -0.343 -17.630 -11.133 1.00 86.19 101 GLU A N 1
ATOM 787 C CA . GLU A 1 101 ? -1.651 -18.218 -10.833 1.00 86.19 101 GLU A CA 1
ATOM 788 C C . GLU A 1 101 ? -2.044 -18.009 -9.358 1.00 86.19 101 GLU A C 1
ATOM 790 O O . GLU A 1 101 ? -1.284 -18.378 -8.450 1.00 86.19 101 GLU A O 1
ATOM 795 N N . PRO A 1 102 ? -3.246 -17.467 -9.083 1.00 83.31 102 PRO A N 1
ATOM 796 C CA . PRO A 1 102 ? -3.686 -17.222 -7.721 1.00 83.31 102 PRO A CA 1
ATOM 797 C C . PRO A 1 102 ? -3.928 -18.552 -7.002 1.00 83.31 102 PRO A C 1
ATOM 799 O O . PRO A 1 102 ? -4.740 -19.381 -7.414 1.00 83.31 102 PRO A O 1
ATOM 802 N N . ARG A 1 103 ? -3.246 -18.751 -5.872 1.00 82.69 103 ARG A N 1
ATOM 803 C CA . ARG A 1 103 ? -3.446 -19.929 -5.021 1.00 82.69 103 ARG A CA 1
ATOM 804 C C . ARG A 1 103 ? -4.514 -19.644 -3.976 1.00 82.69 103 ARG A C 1
ATOM 806 O O . ARG A 1 103 ? -4.340 -18.774 -3.128 1.00 82.69 103 ARG A O 1
ATOM 813 N N . ILE A 1 104 ? -5.588 -20.429 -3.996 1.00 80.94 104 ILE A N 1
ATOM 814 C CA . ILE A 1 104 ? -6.660 -20.372 -2.996 1.00 80.94 104 ILE A CA 1
ATOM 815 C C . ILE A 1 104 ? -6.383 -21.455 -1.934 1.00 80.94 104 ILE A C 1
ATOM 817 O O . ILE A 1 104 ? -6.666 -22.632 -2.174 1.00 80.94 104 ILE A O 1
ATOM 821 N N . PRO A 1 105 ? -5.795 -21.123 -0.765 1.00 79.12 105 PRO A N 1
ATOM 822 C CA . PRO A 1 105 ? -5.591 -22.093 0.311 1.00 79.12 105 PRO A CA 1
ATOM 823 C C . PRO A 1 105 ? -6.903 -22.738 0.787 1.00 79.12 105 PRO A C 1
ATOM 825 O O . PRO A 1 105 ? -7.943 -22.106 0.890 1.00 79.12 105 PRO A O 1
ATOM 828 N N . ARG A 1 106 ? -6.889 -24.020 1.164 1.00 78.62 106 ARG A N 1
ATOM 829 C CA . ARG A 1 106 ? -8.122 -24.694 1.635 1.00 78.62 106 ARG A CA 1
ATOM 830 C C . ARG A 1 106 ? -8.610 -24.169 2.989 1.00 78.62 106 ARG A C 1
ATOM 832 O O . ARG A 1 106 ? -9.793 -24.276 3.294 1.00 78.62 106 ARG A O 1
ATOM 839 N N . ARG A 1 107 ? -7.697 -23.640 3.808 1.00 76.62 107 ARG A N 1
ATOM 840 C CA . ARG A 1 107 ? -7.964 -23.048 5.123 1.00 76.62 107 ARG A CA 1
ATOM 841 C C . ARG A 1 107 ? -7.013 -21.882 5.350 1.00 76.62 107 ARG A C 1
ATOM 843 O O . ARG A 1 107 ? -5.830 -21.997 5.045 1.00 76.62 107 ARG A O 1
ATOM 850 N N . ILE A 1 108 ? -7.522 -20.811 5.948 1.00 75.81 108 ILE A N 1
ATOM 851 C CA . ILE A 1 108 ? -6.712 -19.725 6.496 1.00 75.81 108 ILE A CA 1
ATOM 852 C C . ILE A 1 108 ? -7.088 -19.599 7.970 1.00 75.81 108 ILE A C 1
ATOM 854 O O . ILE A 1 108 ? -8.254 -19.386 8.289 1.00 75.81 108 ILE A O 1
ATOM 858 N N . CYS A 1 109 ? -6.104 -19.760 8.852 1.00 79.94 109 CYS A N 1
ATOM 859 C CA . CYS A 1 109 ? -6.266 -19.606 10.295 1.00 79.94 109 CYS A CA 1
ATOM 860 C C . CYS A 1 109 ? -5.288 -18.534 10.778 1.00 79.94 109 CYS A C 1
ATOM 862 O O . CYS A 1 109 ? -4.218 -18.854 11.284 1.00 79.94 109 CYS A O 1
ATOM 864 N N . HIS A 1 110 ? -5.638 -17.265 10.572 1.00 81.88 110 HIS A N 1
ATOM 865 C CA . HIS A 1 110 ? -4.808 -16.129 10.973 1.00 81.88 110 HIS A CA 1
ATOM 866 C C . HIS A 1 110 ? -5.657 -15.083 11.675 1.00 81.88 110 HIS A C 1
ATOM 868 O O . HIS A 1 110 ? -6.813 -14.864 11.317 1.00 81.88 110 HIS A O 1
ATOM 874 N N . SER A 1 111 ? -5.079 -14.442 12.684 1.00 84.81 111 SER A N 1
ATOM 875 C CA . SER A 1 111 ? -5.683 -13.294 13.348 1.00 84.81 111 SER A CA 1
ATOM 876 C C . SER A 1 111 ? -4.649 -12.187 13.484 1.00 84.81 111 SER A C 1
ATOM 878 O O . SER A 1 111 ? -3.510 -12.460 13.856 1.00 84.81 111 SER A O 1
ATOM 880 N N . ALA A 1 112 ? -5.038 -10.957 13.166 1.00 86.31 112 ALA A N 1
ATOM 881 C CA . ALA A 1 112 ? -4.164 -9.794 13.180 1.00 86.31 112 ALA A CA 1
ATOM 882 C C . ALA A 1 112 ? -4.921 -8.556 13.668 1.00 86.31 112 ALA A C 1
ATOM 884 O O . ALA A 1 112 ? -6.057 -8.302 13.267 1.00 86.31 112 ALA A O 1
ATOM 885 N N . LEU A 1 113 ? -4.270 -7.762 14.517 1.00 86.88 113 LEU A N 1
ATOM 886 C CA . LEU A 1 113 ? -4.672 -6.381 14.762 1.00 86.88 113 LEU A CA 1
ATOM 887 C C . LEU A 1 113 ? -4.086 -5.519 13.648 1.00 86.88 113 LEU A C 1
ATOM 889 O O . LEU A 1 113 ? -2.877 -5.527 13.433 1.00 86.88 113 LEU A O 1
ATOM 893 N N . LEU A 1 114 ? -4.944 -4.794 12.942 1.00 86.94 114 LEU A N 1
ATOM 894 C CA . LEU A 1 114 ? -4.546 -3.946 11.830 1.00 86.94 114 LEU A CA 1
ATOM 895 C C . LEU A 1 114 ? -4.339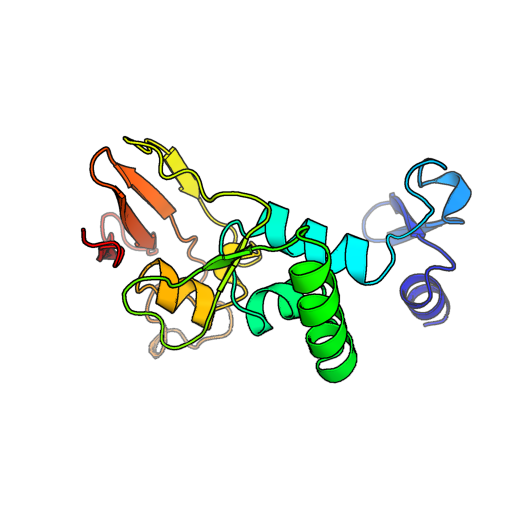 -2.516 12.316 1.00 86.94 114 LEU A C 1
ATOM 897 O O . LEU A 1 114 ? -5.169 -1.947 13.031 1.00 86.94 114 LEU A O 1
ATOM 901 N N . SER A 1 115 ? -3.227 -1.921 11.898 1.00 87.38 115 SER A N 1
ATOM 902 C CA . SER A 1 115 ? -2.991 -0.495 12.099 1.00 87.38 115 SER A CA 1
ATOM 903 C C . SER A 1 115 ? -3.981 0.325 11.257 1.00 87.38 115 SER A C 1
ATOM 905 O O . SER A 1 115 ? -4.301 -0.072 10.135 1.00 87.38 115 SER A O 1
ATOM 907 N N . PRO A 1 116 ? -4.421 1.516 11.709 1.00 84.12 116 PRO A N 1
ATOM 908 C CA . PRO A 1 116 ? -5.187 2.447 10.878 1.00 84.12 116 PRO A CA 1
ATOM 909 C C . PRO A 1 116 ? -4.413 2.914 9.636 1.00 84.12 116 PRO A C 1
ATOM 911 O O . PRO A 1 116 ? -5.015 3.470 8.720 1.00 84.12 116 PRO A O 1
ATOM 914 N N . PHE A 1 117 ? -3.090 2.725 9.647 1.00 85.56 117 PHE A N 1
ATOM 915 C CA . PHE A 1 117 ? -2.151 3.088 8.588 1.00 85.56 117 PHE A CA 1
ATOM 916 C C . PHE A 1 117 ? -1.636 1.872 7.811 1.00 85.56 117 PHE A C 1
ATOM 918 O O . PHE A 1 117 ? -0.705 2.002 7.024 1.00 85.56 117 PHE A O 1
ATOM 925 N N . ASP A 1 118 ? -2.207 0.691 8.050 1.00 87.38 118 ASP A N 1
ATOM 926 C CA . ASP A 1 118 ? -1.912 -0.492 7.251 1.00 87.38 118 ASP A CA 1
ATOM 927 C C . ASP A 1 118 ? -2.412 -0.290 5.811 1.00 87.38 118 ASP A C 1
ATOM 929 O O . ASP A 1 118 ? -3.518 0.225 5.607 1.00 87.38 118 ASP A O 1
ATOM 933 N N . SER A 1 119 ? -1.627 -0.710 4.813 1.00 82.81 119 SER A N 1
ATOM 934 C CA . SER A 1 119 ? -1.996 -0.613 3.394 1.00 82.81 119 SER A CA 1
ATOM 935 C C . SER A 1 119 ? -3.329 -1.301 3.084 1.00 82.81 119 SER A C 1
ATOM 937 O O . SER A 1 119 ? -4.058 -0.845 2.204 1.00 82.81 119 SER A O 1
ATOM 939 N N . LEU A 1 120 ? -3.689 -2.355 3.829 1.00 83.81 120 LEU A N 1
ATOM 940 C CA . LEU A 1 120 ? -4.976 -3.037 3.701 1.00 83.81 120 LEU A CA 1
ATOM 941 C C . LEU A 1 120 ? -6.152 -2.140 4.092 1.00 83.81 120 LEU A C 1
ATOM 943 O O . LEU A 1 120 ? -7.218 -2.290 3.512 1.00 83.81 120 LEU A O 1
ATOM 947 N N . ILE A 1 121 ? -5.966 -1.248 5.069 1.00 85.31 121 ILE A N 1
ATOM 948 C CA . ILE A 1 121 ? -7.020 -0.428 5.688 1.00 85.31 121 ILE A CA 1
ATOM 949 C C . ILE A 1 121 ? -7.065 0.990 5.111 1.00 85.31 121 ILE A C 1
ATOM 951 O O . ILE A 1 121 ? -8.119 1.635 5.095 1.00 85.31 121 ILE A O 1
ATOM 955 N N . TRP A 1 122 ? -5.921 1.496 4.650 1.00 80.44 122 TRP A N 1
ATOM 956 C CA . TRP A 1 122 ? -5.804 2.837 4.092 1.00 80.44 122 TRP A CA 1
ATOM 957 C C . TRP A 1 122 ? -6.633 3.009 2.811 1.00 80.44 122 TRP A C 1
ATOM 959 O O . TRP A 1 122 ? -7.322 4.028 2.663 1.00 80.44 122 TRP A O 1
ATOM 969 N N . GLU A 1 123 ? -6.631 2.004 1.927 1.00 86.38 123 GLU A N 1
ATOM 970 C CA . GLU A 1 123 ? -7.501 1.966 0.747 1.00 86.38 123 GLU A CA 1
ATOM 971 C C . GLU A 1 123 ? -8.883 1.416 1.147 1.00 86.38 123 GLU A C 1
ATOM 973 O O . GLU A 1 123 ? -9.122 0.210 1.297 1.00 86.38 123 GLU A O 1
ATOM 978 N N . ARG A 1 124 ? -9.814 2.348 1.364 1.00 86.12 124 ARG A N 1
ATOM 979 C CA . ARG A 1 124 ? -11.148 2.050 1.900 1.00 86.12 124 ARG A CA 1
ATOM 980 C C . ARG A 1 124 ? -12.028 1.270 0.931 1.00 86.12 124 ARG A C 1
ATOM 982 O O . ARG A 1 124 ? -12.781 0.412 1.378 1.00 86.12 124 ARG A O 1
ATOM 989 N N . GLU A 1 125 ? -11.965 1.569 -0.362 1.00 87.62 125 GLU A N 1
ATOM 990 C CA . GLU A 1 125 ? -12.809 0.917 -1.367 1.00 87.62 125 GLU A CA 1
ATOM 991 C C . GLU A 1 125 ? -12.391 -0.544 -1.569 1.00 87.62 125 GLU A C 1
ATOM 993 O O . GLU A 1 125 ? -13.229 -1.433 -1.705 1.00 87.62 125 GLU A O 1
ATOM 998 N N . ARG A 1 126 ? -11.091 -0.827 -1.538 1.00 89.00 126 ARG A N 1
ATOM 999 C CA . ARG A 1 126 ? -10.515 -2.166 -1.542 1.00 89.00 126 ARG A CA 1
ATOM 1000 C C . ARG A 1 126 ? -10.873 -2.912 -0.265 1.00 89.00 126 ARG A C 1
ATOM 1002 O O . ARG A 1 126 ? -11.347 -4.039 -0.374 1.00 89.00 126 ARG A O 1
ATOM 1009 N N . THR A 1 127 ? -10.724 -2.297 0.912 1.00 87.12 127 THR A N 1
ATOM 1010 C CA . THR A 1 127 ? -11.151 -2.919 2.183 1.00 87.12 127 THR A CA 1
ATOM 1011 C C . THR A 1 127 ? -12.621 -3.333 2.118 1.00 87.12 127 THR A C 1
ATOM 1013 O O . THR A 1 127 ? -12.975 -4.464 2.450 1.00 87.12 127 THR A O 1
ATOM 1016 N N . GLU A 1 128 ? -13.481 -2.433 1.641 1.00 87.12 128 GLU A N 1
ATOM 1017 C CA . GLU A 1 128 ? -14.919 -2.662 1.535 1.00 87.12 128 GLU A CA 1
ATOM 1018 C C . GLU A 1 128 ? -15.246 -3.760 0.512 1.00 87.12 128 GLU A C 1
ATOM 1020 O O . GLU A 1 128 ? -16.038 -4.651 0.814 1.00 87.12 128 GLU A O 1
ATOM 1025 N N . ARG A 1 129 ? -14.576 -3.785 -0.649 1.00 87.69 129 ARG A N 1
ATOM 1026 C CA . ARG A 1 129 ? -14.733 -4.860 -1.650 1.00 87.69 129 ARG A CA 1
ATOM 1027 C C . ARG A 1 129 ? -14.276 -6.230 -1.147 1.00 87.69 129 ARG A C 1
ATOM 1029 O O . ARG A 1 129 ? -14.900 -7.230 -1.489 1.00 87.69 129 ARG A O 1
ATOM 1036 N N . LEU A 1 130 ? -13.187 -6.291 -0.380 1.00 83.38 130 LEU A N 1
ATOM 1037 C CA . LEU A 1 130 ? -12.618 -7.550 0.112 1.00 83.38 130 LEU A CA 1
ATOM 1038 C C . LEU A 1 130 ? -13.371 -8.083 1.339 1.00 83.38 130 LEU A C 1
ATOM 1040 O O . LEU A 1 130 ? -13.562 -9.290 1.479 1.00 83.38 130 LEU A O 1
ATOM 1044 N N . LEU A 1 131 ? -13.760 -7.198 2.259 1.00 80.19 131 LEU A N 1
ATOM 1045 C CA . LEU A 1 131 ? -14.164 -7.578 3.617 1.00 80.19 131 LEU A CA 1
ATOM 1046 C C . LEU A 1 131 ? -15.556 -7.063 3.999 1.00 80.19 131 LEU A C 1
ATOM 1048 O O . LEU A 1 131 ? -16.043 -7.399 5.073 1.00 80.19 131 LEU A O 1
ATOM 1052 N N . GLY A 1 132 ? -16.207 -6.258 3.152 1.00 79.12 132 GLY A N 1
ATOM 1053 C CA . GLY A 1 132 ? -17.490 -5.628 3.481 1.00 79.12 132 GLY A CA 1
ATOM 1054 C C . GLY A 1 132 ? -17.400 -4.650 4.651 1.00 79.12 132 GLY A C 1
ATOM 1055 O O . GLY A 1 132 ? -18.407 -4.346 5.285 1.00 79.12 132 GLY A O 1
ATOM 1056 N N . PHE A 1 133 ? -16.188 -4.193 4.969 1.00 80.62 133 PHE A N 1
ATOM 1057 C CA . PHE A 1 133 ? -15.901 -3.382 6.139 1.00 80.62 133 PHE A CA 1
ATOM 1058 C C . PHE A 1 133 ? -15.383 -2.014 5.719 1.00 80.62 133 PHE A C 1
ATOM 1060 O O . PHE A 1 133 ? -14.368 -1.899 5.034 1.00 80.62 133 PHE A O 1
ATOM 1067 N N . ARG A 1 134 ? -16.066 -0.964 6.178 1.00 83.25 134 ARG A N 1
ATOM 1068 C CA . ARG A 1 134 ? -15.657 0.419 5.947 1.00 83.25 134 ARG A CA 1
ATOM 1069 C C . ARG A 1 134 ? -15.098 1.018 7.230 1.00 83.25 134 ARG A C 1
ATOM 1071 O O . ARG A 1 134 ? -15.842 1.310 8.170 1.00 83.25 134 ARG A O 1
ATOM 1078 N N . TYR A 1 135 ? -13.785 1.225 7.237 1.00 83.56 135 TYR A N 1
ATOM 1079 C CA . TYR A 1 135 ? -13.061 1.812 8.358 1.00 83.56 135 TYR A CA 1
ATOM 1080 C C . TYR A 1 135 ? -12.738 3.291 8.148 1.00 83.56 135 TYR A C 1
ATOM 1082 O O . TYR A 1 135 ? -12.319 3.733 7.072 1.00 83.56 135 TYR A O 1
ATOM 1090 N N . ARG A 1 136 ? -12.862 4.066 9.225 1.00 83.88 136 ARG A N 1
ATOM 1091 C CA . ARG A 1 136 ? -12.332 5.422 9.314 1.00 83.88 136 ARG A CA 1
ATOM 1092 C C . ARG A 1 136 ? -11.781 5.632 10.716 1.00 83.88 136 ARG A C 1
ATOM 1094 O O . ARG A 1 136 ? -12.475 5.367 11.686 1.00 83.88 136 ARG A O 1
ATOM 1101 N N . LEU A 1 137 ? -10.556 6.144 10.806 1.00 86.44 137 LEU A N 1
ATOM 1102 C CA . LEU A 1 137 ? -10.000 6.603 12.073 1.00 86.44 137 LEU A CA 1
ATOM 1103 C C . LEU A 1 137 ? -10.772 7.850 12.535 1.00 86.44 137 LEU A C 1
ATOM 1105 O O . LEU A 1 137 ? -10.817 8.855 11.819 1.00 86.44 137 LEU A O 1
ATOM 1109 N N . GLU A 1 138 ? -11.399 7.782 13.709 1.00 87.94 138 GLU A N 1
ATOM 1110 C CA . GLU A 1 138 ? -12.363 8.791 14.177 1.00 87.94 138 GLU A CA 1
ATOM 1111 C C . GLU A 1 138 ? -11.784 9.772 15.213 1.00 87.94 138 GLU A C 1
ATOM 1113 O O . GLU A 1 138 ? -12.539 10.476 15.887 1.00 87.94 138 GLU A O 1
ATOM 1118 N N . ILE A 1 139 ? -10.454 9.883 15.305 1.00 89.31 139 ILE A N 1
ATOM 1119 C CA . ILE A 1 139 ? -9.763 10.769 16.263 1.00 89.31 139 ILE A CA 1
ATOM 1120 C C . ILE A 1 139 ? -10.199 12.235 16.140 1.00 89.31 139 ILE A C 1
ATOM 1122 O O . ILE A 1 139 ? -10.372 12.925 17.138 1.00 89.31 139 ILE A O 1
ATOM 1126 N N . TYR A 1 140 ? -10.466 12.695 14.916 1.00 90.00 140 TYR A N 1
ATOM 1127 C CA . TYR A 1 140 ? -10.932 14.058 14.638 1.00 90.00 140 TYR A CA 1
ATOM 1128 C C . TYR A 1 140 ? -12.459 14.163 14.526 1.00 90.00 140 TYR A C 1
ATOM 1130 O O . TYR A 1 140 ? -12.993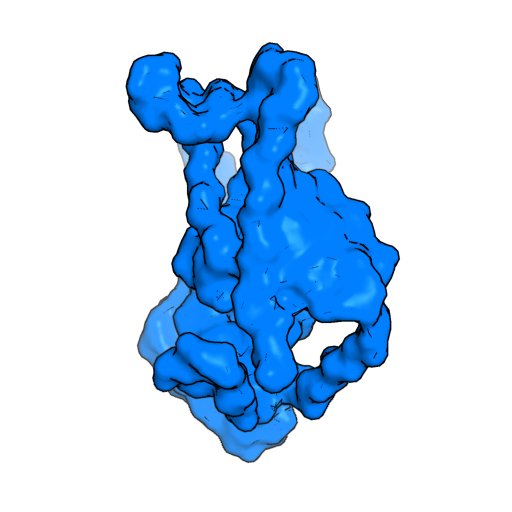 15.228 14.226 1.00 90.00 140 TYR A O 1
ATOM 1138 N N . THR A 1 141 ? -13.186 13.061 14.721 1.00 90.31 141 THR A N 1
ATOM 1139 C CA . THR A 1 141 ? -14.649 13.051 14.623 1.00 90.31 141 THR A CA 1
ATOM 1140 C C . THR A 1 141 ? -15.246 13.423 15.983 1.00 90.31 141 THR A C 1
ATOM 1142 O O . THR A 1 141 ? -14.859 12.819 16.994 1.00 90.31 141 THR A O 1
ATOM 1145 N N . PRO A 1 142 ? -16.186 14.390 16.050 1.00 93.25 142 PRO A N 1
ATOM 1146 C CA . PRO A 1 142 ? -16.900 14.711 17.285 1.00 93.25 142 PRO A CA 1
ATOM 1147 C C . PRO A 1 142 ? -17.555 13.467 17.883 1.00 93.25 142 PRO A C 1
ATOM 1149 O O . PRO A 1 142 ? -18.059 12.630 17.137 1.00 93.25 142 PRO A O 1
ATOM 1152 N N . GLN A 1 143 ? -17.587 13.357 19.214 1.00 89.81 143 GLN A N 1
ATOM 1153 C CA . GLN A 1 143 ? -18.050 12.149 19.911 1.00 89.81 143 GLN A CA 1
ATOM 1154 C C . GLN A 1 143 ? -19.427 11.658 19.439 1.00 89.81 143 GLN A C 1
ATOM 1156 O O . GLN A 1 143 ? -19.600 10.461 19.242 1.00 89.81 143 GLN A O 1
ATOM 1161 N N . SER A 1 144 ? -20.371 12.568 19.185 1.00 92.31 144 SER A N 1
ATOM 1162 C CA . SER A 1 144 ? -21.730 12.246 18.725 1.00 92.31 144 SER A CA 1
ATOM 1163 C C . SER A 1 144 ? -21.816 11.697 17.296 1.00 92.31 144 SER A C 1
ATOM 1165 O O . SER A 1 144 ? -22.854 11.167 16.914 1.00 92.31 144 SER A O 1
ATOM 1167 N N . LYS A 1 145 ? -20.752 11.829 16.495 1.00 90.19 145 LYS A N 1
ATOM 1168 C CA . LYS A 1 145 ? -20.682 11.359 15.102 1.00 90.19 145 LYS A CA 1
ATOM 1169 C C . LYS A 1 145 ? -19.812 10.110 14.933 1.00 90.19 145 LYS A C 1
ATOM 1171 O O . LYS A 1 145 ? -19.623 9.663 13.805 1.00 90.19 145 LYS A O 1
ATOM 1176 N N . ARG A 1 146 ? -19.247 9.584 16.023 1.00 87.06 146 ARG A N 1
ATOM 1177 C CA . ARG A 1 146 ? -18.400 8.385 16.008 1.00 87.06 146 ARG A CA 1
ATOM 1178 C C . ARG A 1 146 ? -19.260 7.139 15.838 1.00 87.06 146 ARG A C 1
ATOM 1180 O O . ARG A 1 146 ? -20.274 6.994 16.515 1.00 87.06 146 ARG A O 1
ATOM 1187 N N . VAL A 1 147 ? -18.839 6.245 14.954 1.00 85.38 147 VAL A N 1
ATOM 1188 C CA . VAL A 1 147 ? -19.474 4.943 14.728 1.00 85.38 147 VAL A CA 1
ATOM 1189 C C . VAL A 1 147 ? -18.804 3.864 15.574 1.00 85.38 147 VAL A C 1
ATOM 1191 O O . VAL A 1 147 ? -19.491 2.996 16.110 1.00 85.38 147 VAL A O 1
ATOM 1194 N N . TYR A 1 148 ? -17.477 3.917 15.710 1.00 81.88 148 TYR A N 1
ATOM 1195 C CA . TYR A 1 148 ? -16.689 2.863 16.356 1.00 81.88 148 TYR A CA 1
ATOM 1196 C C . TYR A 1 148 ? -16.019 3.337 17.647 1.00 81.88 148 TYR A C 1
ATOM 1198 O O . TYR A 1 148 ? -15.937 2.575 18.612 1.00 81.88 148 TYR A O 1
ATOM 1206 N N . GLY A 1 149 ? -15.560 4.589 17.695 1.00 82.31 149 GLY A N 1
ATOM 1207 C CA . GLY A 1 149 ? -14.888 5.153 18.863 1.00 82.31 149 GLY A CA 1
ATOM 1208 C C . GLY A 1 149 ? -13.660 5.982 18.505 1.00 82.31 149 GLY A C 1
ATOM 1209 O O . GLY A 1 149 ? -13.252 6.065 17.355 1.00 82.31 149 GLY A O 1
ATOM 1210 N N . TYR A 1 150 ? -13.062 6.620 19.513 1.00 80.88 150 TYR A N 1
ATOM 1211 C CA . TYR A 1 150 ? -11.994 7.608 19.317 1.00 80.88 150 TYR A CA 1
ATOM 1212 C C . TYR A 1 150 ? -10.755 7.045 18.603 1.00 80.88 150 TYR A C 1
ATOM 1214 O O . TYR A 1 150 ? -10.296 7.627 17.624 1.00 80.88 150 TYR A O 1
ATOM 1222 N N . TYR A 1 151 ? -10.234 5.912 19.074 1.00 84.81 151 TYR A N 1
ATOM 1223 C CA . TYR A 1 151 ? -9.047 5.264 18.520 1.00 84.81 151 TYR A CA 1
ATOM 1224 C C . TYR A 1 151 ? -9.244 3.752 18.580 1.00 84.81 151 TYR A C 1
ATOM 1226 O O . TYR A 1 151 ? -9.022 3.132 19.617 1.00 84.81 151 TYR A O 1
ATOM 1234 N N . VAL A 1 152 ? -9.736 3.171 17.488 1.00 82.00 152 VAL A N 1
ATOM 1235 C CA . VAL A 1 152 ? -10.103 1.755 17.444 1.00 82.00 152 VAL A CA 1
ATOM 1236 C C . VAL A 1 152 ? -9.311 1.048 16.366 1.00 82.00 152 VAL A C 1
ATOM 1238 O O . VAL A 1 152 ? -9.290 1.493 15.226 1.00 82.00 152 VAL A O 1
ATOM 1241 N N . LEU A 1 153 ? -8.686 -0.069 16.723 1.00 83.50 153 LEU A N 1
ATOM 1242 C CA . LEU A 1 153 ? -7.964 -0.908 15.776 1.00 83.50 153 LEU A CA 1
ATOM 1243 C C . LEU A 1 153 ? -8.901 -1.977 15.201 1.00 83.50 153 LEU A C 1
ATOM 1245 O O . LEU A 1 153 ? -9.568 -2.671 15.977 1.00 83.50 153 LEU A O 1
ATOM 1249 N N . PRO A 1 154 ? -8.969 -2.130 13.867 1.00 84.12 154 PRO A N 1
ATOM 1250 C CA . PRO A 1 154 ? -9.616 -3.280 13.254 1.00 84.12 154 PRO A CA 1
ATOM 1251 C C . PRO A 1 154 ? -8.904 -4.576 13.657 1.00 84.12 154 PRO A C 1
ATOM 1253 O O . PRO A 1 154 ? -7.687 -4.688 13.537 1.00 84.12 154 PRO A O 1
ATOM 1256 N N . PHE A 1 155 ? -9.657 -5.574 14.105 1.00 84.25 155 PHE A N 1
ATOM 1257 C CA . PHE A 1 155 ? -9.148 -6.921 14.345 1.00 84.25 155 PHE A CA 1
ATOM 1258 C C . PHE A 1 155 ? -9.643 -7.854 13.248 1.00 84.25 155 PHE A C 1
ATOM 1260 O O . PHE A 1 155 ? -10.838 -8.128 13.194 1.00 84.25 155 PHE A O 1
ATOM 1267 N N . LEU A 1 156 ? -8.741 -8.325 12.389 1.00 83.44 156 LEU A N 1
ATOM 1268 C CA . LEU A 1 156 ? -9.025 -9.309 11.352 1.00 83.44 156 LEU A CA 1
ATOM 1269 C C . LEU A 1 156 ? -8.839 -10.711 11.927 1.00 83.44 156 LEU A C 1
ATOM 1271 O O . LEU A 1 156 ? -7.752 -11.046 12.385 1.00 83.44 156 LEU A O 1
ATOM 1275 N N . THR A 1 157 ? -9.862 -11.554 11.848 1.00 80.69 157 THR A N 1
ATOM 1276 C CA . THR A 1 157 ? -9.744 -12.982 12.170 1.00 80.69 157 THR A CA 1
ATOM 1277 C C . THR A 1 157 ? -10.299 -13.817 11.035 1.00 80.69 157 THR A C 1
ATOM 1279 O O . THR A 1 157 ? -11.455 -13.648 10.671 1.00 80.69 157 THR A O 1
ATOM 1282 N N . MET A 1 158 ? -9.484 -14.695 10.454 1.00 72.19 158 MET A N 1
ATOM 1283 C CA . MET A 1 158 ? -9.884 -15.665 9.437 1.00 72.19 158 MET A CA 1
ATOM 1284 C C . MET A 1 158 ? -9.979 -17.045 10.080 1.00 72.19 158 MET A C 1
ATOM 1286 O O . MET A 1 158 ? -8.995 -17.540 10.635 1.00 72.19 158 MET A O 1
ATOM 1290 N N . ASN A 1 159 ? -11.163 -17.658 10.020 1.00 62.34 159 ASN A N 1
ATOM 1291 C CA . ASN A 1 159 ? -11.377 -19.033 10.465 1.00 62.34 159 ASN A CA 1
ATOM 1292 C C . ASN A 1 159 ? -11.488 -19.995 9.269 1.00 62.34 159 ASN A C 1
ATOM 1294 O O . ASN A 1 159 ? -11.551 -19.573 8.114 1.00 62.34 159 ASN A O 1
ATOM 1298 N N . ALA A 1 160 ? -11.520 -21.302 9.559 1.00 48.31 160 ALA A N 1
ATOM 1299 C CA . ALA A 1 160 ? -11.386 -22.421 8.615 1.00 48.31 160 ALA A CA 1
ATOM 1300 C C . ALA A 1 160 ? -12.327 -22.422 7.385 1.00 48.31 160 ALA A C 1
ATOM 1302 O O . ALA A 1 160 ? -12.187 -23.294 6.530 1.00 48.31 160 ALA A O 1
ATOM 1303 N N . CYS A 1 161 ? -13.261 -21.473 7.279 1.00 42.44 161 CYS A N 1
ATOM 1304 C CA . CYS A 1 161 ? -14.233 -21.336 6.199 1.00 42.44 161 CYS A CA 1
ATOM 1305 C C . CYS A 1 161 ? -14.057 -20.052 5.358 1.00 42.44 161 CYS A C 1
ATOM 1307 O O . CYS A 1 161 ? -15.027 -19.591 4.769 1.00 42.44 161 CYS A O 1
ATOM 1309 N N . TRP A 1 162 ? -12.867 -19.430 5.319 1.00 43.97 162 TRP A N 1
ATOM 1310 C CA . TRP A 1 162 ? -12.631 -18.167 4.579 1.00 43.97 162 TRP A CA 1
ATOM 1311 C C . TRP A 1 162 ? -13.536 -16.998 5.007 1.00 43.97 162 TRP A C 1
ATOM 1313 O O . TRP A 1 162 ? -13.612 -15.957 4.355 1.00 43.97 162 TRP A O 1
ATOM 1323 N N . ARG A 1 163 ? -14.210 -17.146 6.148 1.00 44.50 163 ARG A N 1
ATOM 1324 C CA . ARG A 1 163 ? -15.040 -16.114 6.750 1.00 44.50 163 ARG A CA 1
ATOM 1325 C C . ARG A 1 163 ? -14.165 -15.341 7.712 1.00 44.50 163 ARG A C 1
ATOM 1327 O O . ARG A 1 163 ? -13.853 -15.803 8.808 1.00 44.50 163 ARG A O 1
ATOM 1334 N N . GLY A 1 164 ? -13.726 -14.181 7.244 1.00 48.00 164 GLY A N 1
ATOM 1335 C CA . GLY A 1 164 ? -13.105 -13.191 8.096 1.00 48.00 164 GLY A CA 1
ATOM 1336 C C . GLY A 1 164 ? -14.157 -12.465 8.939 1.00 48.00 164 GLY A C 1
ATOM 1337 O O . GLY A 1 164 ? -15.256 -12.203 8.442 1.00 48.00 164 GLY A O 1
ATOM 1338 N N . TRP A 1 165 ? -13.829 -12.101 10.174 1.00 50.78 165 TRP A N 1
ATOM 1339 C CA . TRP A 1 165 ? -14.523 -11.022 10.875 1.00 50.78 165 TRP A CA 1
ATOM 1340 C C . TRP A 1 165 ? -13.563 -9.860 11.035 1.00 50.78 165 TRP A C 1
ATOM 1342 O O 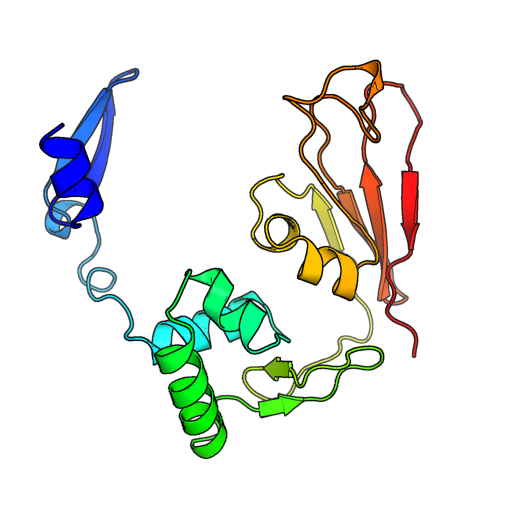. TRP A 1 165 ? -12.411 -10.074 11.416 1.00 50.78 165 TRP A O 1
ATOM 1352 N N . ILE A 1 166 ? -14.044 -8.647 10.768 1.00 56.12 166 ILE A N 1
ATOM 1353 C CA . ILE A 1 166 ? -13.421 -7.458 11.334 1.00 56.12 166 ILE A CA 1
ATOM 1354 C C . ILE A 1 166 ? -14.256 -7.014 12.517 1.00 56.12 166 ILE A C 1
ATOM 1356 O O . ILE A 1 166 ? -15.451 -6.757 12.361 1.00 56.12 166 ILE A O 1
ATOM 1360 N N . CYS A 1 167 ? -13.625 -6.940 13.685 1.00 55.00 167 CYS A N 1
ATOM 1361 C CA . CYS A 1 167 ? -14.249 -6.393 14.877 1.00 55.00 167 CYS A CA 1
ATOM 1362 C C . CYS A 1 167 ? -13.493 -5.134 15.330 1.00 55.00 167 CYS A C 1
ATOM 1364 O O . CYS A 1 167 ? -12.267 -5.064 15.277 1.00 55.00 167 CYS A O 1
ATOM 1366 N N . THR A 1 168 ? -14.238 -4.120 15.758 1.00 53.16 168 THR A N 1
ATOM 1367 C CA . THR A 1 168 ? -13.703 -2.874 16.315 1.00 53.16 168 THR A CA 1
ATOM 1368 C C . THR A 1 168 ? -13.820 -2.931 17.834 1.00 53.16 168 THR A C 1
ATOM 1370 O O . THR A 1 168 ? -14.936 -3.031 18.344 1.00 53.16 168 THR A O 1
ATOM 1373 N N . ALA A 1 169 ? -12.703 -2.875 18.561 1.00 49.66 169 ALA A N 1
ATOM 1374 C CA . ALA A 1 169 ? -12.727 -2.760 20.019 1.00 49.66 169 ALA A CA 1
ATOM 1375 C C . ALA A 1 169 ? -13.187 -1.346 20.418 1.00 49.66 169 ALA A C 1
ATOM 1377 O O . ALA A 1 169 ? -12.425 -0.387 20.318 1.00 49.66 169 ALA A O 1
ATOM 1378 N N . SER A 1 170 ? -14.449 -1.195 20.823 1.00 46.50 170 SER A N 1
ATOM 1379 C CA . SER A 1 170 ? -14.935 0.075 21.374 1.00 46.50 170 SER A CA 1
ATOM 1380 C C . SER A 1 170 ? -14.378 0.303 22.789 1.00 46.50 170 SER A C 1
ATOM 1382 O O . SER A 1 170 ? -13.995 -0.645 23.470 1.00 46.50 170 SER A O 1
ATOM 1384 N N . ALA A 1 171 ? -14.399 1.549 23.273 1.00 40.97 171 ALA A N 1
ATOM 1385 C CA . ALA A 1 171 ? -14.044 1.886 24.659 1.00 40.97 171 ALA A CA 1
ATOM 1386 C C . ALA A 1 171 ? -15.013 1.305 25.720 1.00 40.97 171 ALA A C 1
ATOM 1388 O O . ALA A 1 171 ? -14.801 1.504 26.914 1.00 40.97 171 ALA A O 1
ATOM 1389 N N . LEU A 1 172 ? -16.074 0.602 25.305 1.00 42.00 172 LEU A N 1
ATOM 1390 C CA . LEU A 1 172 ? -16.989 -0.118 26.186 1.00 42.00 172 LEU A CA 1
ATOM 1391 C C . LEU A 1 172 ? -16.601 -1.609 26.239 1.00 42.00 172 LEU A C 1
ATOM 1393 O O . LEU A 1 172 ? -16.497 -2.242 25.181 1.00 42.00 172 LEU A O 1
ATOM 1397 N N . PRO A 1 173 ? -16.425 -2.198 27.438 1.00 36.25 173 PRO A N 1
ATOM 1398 C CA . PRO A 1 173 ? -16.137 -3.622 27.585 1.00 36.25 173 PRO A CA 1
ATOM 1399 C C . PRO A 1 173 ? -17.206 -4.481 26.891 1.00 36.25 173 PRO A C 1
ATOM 1401 O O . PRO A 1 173 ? -18.394 -4.343 27.169 1.00 36.25 173 PRO A O 1
ATOM 1404 N N . GLY A 1 174 ? -16.790 -5.379 25.992 1.00 41.78 174 GLY A N 1
ATOM 1405 C CA . GLY A 1 174 ? -17.656 -6.416 25.411 1.00 41.78 174 GLY A CA 1
ATOM 1406 C C . GLY A 1 174 ? -18.417 -6.063 24.124 1.00 41.78 174 GLY A C 1
ATOM 1407 O O . GLY A 1 174 ? -19.056 -6.946 23.556 1.00 41.78 174 GLY A O 1
ATOM 1408 N N . ALA A 1 175 ? -18.336 -4.832 23.609 1.00 43.50 175 ALA A N 1
ATOM 1409 C CA . ALA A 1 175 ? -19.013 -4.456 22.362 1.00 43.50 175 ALA A CA 1
ATOM 1410 C C . ALA A 1 175 ? -18.138 -4.742 21.126 1.00 43.50 175 ALA A C 1
ATOM 1412 O O . ALA A 1 175 ? -17.462 -3.858 20.599 1.00 43.50 175 ALA A O 1
ATOM 1413 N N . TRP A 1 176 ? -18.160 -5.991 20.653 1.00 49.16 176 TRP A N 1
ATOM 1414 C CA . TRP A 1 176 ? -17.555 -6.375 19.377 1.00 49.16 176 TRP A CA 1
ATOM 1415 C C . TRP A 1 176 ? -18.580 -6.237 18.253 1.00 49.16 176 TRP A C 1
ATOM 1417 O O . TRP A 1 176 ? -19.566 -6.972 18.198 1.00 49.16 176 TRP A O 1
ATOM 1427 N N . ARG A 1 177 ? -18.349 -5.305 17.326 1.00 54.81 177 ARG A N 1
ATOM 1428 C CA . ARG A 1 177 ? -19.149 -5.208 16.100 1.00 54.81 177 ARG A CA 1
ATOM 1429 C C . ARG A 1 177 ? -18.457 -6.017 15.014 1.00 54.81 177 ARG A C 1
ATOM 1431 O O . ARG A 1 177 ? -17.546 -5.513 14.373 1.00 54.81 177 ARG A O 1
ATOM 1438 N N . CYS A 1 178 ? -18.844 -7.278 14.863 1.00 53.12 178 CYS A N 1
ATOM 1439 C CA . CYS A 1 178 ? -18.208 -8.178 13.910 1.00 53.12 178 CYS A CA 1
ATOM 1440 C C . CYS A 1 178 ? -18.991 -8.199 12.589 1.00 53.12 178 CYS A C 1
ATOM 1442 O O . CYS A 1 178 ? -20.190 -8.481 12.570 1.00 53.12 178 CYS A O 1
ATOM 1444 N N . MET A 1 179 ? -18.312 -7.887 11.482 1.00 53.66 179 MET A N 1
ATOM 1445 C CA . MET A 1 179 ? -18.881 -7.956 10.131 1.00 53.66 179 MET A CA 1
ATOM 1446 C C . MET A 1 179 ? -18.349 -9.188 9.386 1.00 53.66 179 MET A C 1
ATOM 1448 O O . MET A 1 179 ? -17.138 -9.412 9.413 1.00 53.66 179 MET A O 1
ATOM 1452 N N . PRO A 1 180 ? -19.213 -9.991 8.737 1.00 50.31 180 PRO A N 1
ATOM 1453 C CA . PRO A 1 180 ? -18.774 -11.141 7.956 1.00 50.31 180 PRO A CA 1
ATOM 1454 C C . PRO A 1 180 ? -18.128 -10.697 6.634 1.00 50.31 180 PRO A C 1
ATOM 1456 O O . PRO A 1 180 ? -18.702 -9.890 5.906 1.00 50.31 180 PRO A O 1
ATOM 1459 N N . CYS A 1 181 ? -16.969 -11.264 6.291 1.00 50.97 181 CYS A N 1
ATOM 1460 C CA . CYS A 1 181 ? -16.324 -11.037 4.992 1.00 50.97 181 CYS A CA 1
ATOM 1461 C C . CYS A 1 181 ? -17.115 -11.676 3.831 1.00 50.97 181 CYS A C 1
ATOM 1463 O O . CYS A 1 181 ? -17.795 -12.688 4.012 1.00 50.97 181 CYS A O 1
ATOM 1465 N N . ILE A 1 182 ? -17.018 -11.082 2.634 1.00 51.44 182 ILE A N 1
ATOM 1466 C CA . ILE A 1 182 ? -17.949 -11.306 1.506 1.00 51.44 182 ILE A CA 1
ATOM 1467 C C . ILE A 1 182 ? -17.627 -12.557 0.660 1.00 51.44 182 ILE A C 1
ATOM 1469 O O . ILE A 1 182 ? -18.451 -12.964 -0.154 1.00 51.44 182 ILE A O 1
ATOM 1473 N N . TRP A 1 183 ? -16.497 -13.235 0.874 1.00 45.72 183 TRP A N 1
ATOM 1474 C CA . TRP A 1 183 ? -16.102 -14.412 0.086 1.00 45.72 183 TRP A CA 1
ATOM 1475 C C . TRP A 1 183 ? -17.102 -15.569 0.241 1.00 45.72 183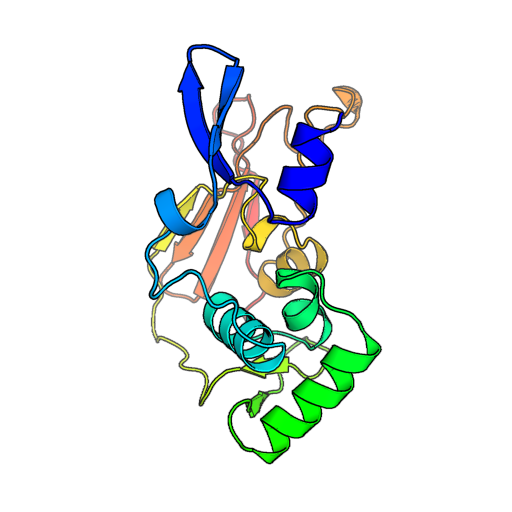 TRP A C 1
ATOM 1477 O O . TRP A 1 183 ? -17.135 -16.263 1.259 1.00 45.72 183 TRP A O 1
ATOM 1487 N N . ARG A 1 184 ? -17.947 -15.762 -0.777 1.00 38.31 184 ARG A N 1
ATOM 1488 C CA . ARG A 1 184 ? -18.839 -16.915 -0.925 1.00 38.31 184 ARG A CA 1
ATOM 1489 C C . ARG A 1 184 ? -18.383 -17.714 -2.140 1.00 38.31 184 ARG A C 1
ATOM 1491 O O . ARG A 1 184 ? -18.087 -17.114 -3.167 1.00 38.31 184 ARG A O 1
ATOM 1498 N N . THR A 1 185 ? -18.310 -19.030 -1.959 1.00 40.31 185 THR A N 1
ATOM 1499 C CA . THR A 1 185 ? -18.168 -20.041 -3.019 1.00 40.31 185 THR A CA 1
ATOM 1500 C C . THR A 1 185 ? -19.224 -19.882 -4.097 1.00 40.31 185 THR A C 1
ATOM 1502 O O . THR A 1 185 ? -20.371 -19.541 -3.713 1.00 40.31 185 THR A O 1
#

pLDDT: mean 83.87, std 16.09, range [36.25, 98.0]

Foldseek 3Di:
DVVVVCVVVLQWDFQDDDVPDTDIDGCPVRPPPVPPDDDDPLVQLLVQQVVVAKAFLCSSCVLVVHDSVVSVVVVVVCVVVLQWPWDDDPPDPGIIIHGPDRDDDQFDFDKDFADCPHSCNVPQVNVCLFFVDGDDQCCVPPPVPDPQENGWTWMWGGGSPRWIWTFTDHPDPPDTPTGTTDDDD

InterPro domains:
  IPR009351 DNA glycosylase AlkZ-like [PF06224] (2-156)

Organism: Ectopseudomonas oleovorans (NCBI:txid301)

Sequence (185 aa):
MALEWLFAAGLVTVAGQRGFERLYELPERVIPADVLNPPDLDGLLLRSADALGVATERDLRDYFRLDVSDSKRRIAELVEAGELLPVAVQGWRQVAYCRGEPRIPRRICHSALLSPFDSLIWERERTERLLGFRYRLEIYTPQSKRVYGYYVLPFLTMNACWRGWICTASALPGAWRCMPCIWRT

Radius of gyration: 20.15 Å; chains: 1; bounding box: 48×49×50 Å

Secondary structure (DSSP, 8-state):
-HHHHHHHTTSSEEEEEETTEEEEE-HHHHS-TTTSS---HHHHHHHHHHHHSSEEHHHHHHHTT--HHHHHHHHHHHHHTTSSEEE--TT-SS-EEESSSPP--S---EEEEPPTTSHHHHSHHHHHHHHS------TTS-GGG-SS-SS--EEEEE-TTS-EEEEEE-SSTT-EEEEE-----